Protein AF-A0A2A4FSM3-F1 (afdb_monomer_lite)

Organism: NCBI:txid1850238

Secondary structure (DSSP, 8-state):
----EEEEEEEE---TTS-GGGHHHHHHHHHHHHHHHHHHHTT-SS--EEEEEEE--GGGHHHHHHHHHTTTPEE-HHHHHS-----TTHHHHHHHHHHHHHS-TT-EEEEEE-TTGGGT-HHHHHHHHHHHHHHHHS--HHHHH-TT--EEESSB-TTSPBGGG-EEEEHHHHHTS-----S-TTHHHHHSS-TT-TTGGGGEEE-GGGS-HHHHS----S---TTGGG-HHHHHHHHHHHT-S-GGG----------------

Radius of gyration: 18.59 Å; chains: 1; bounding box: 44×48×56 Å

Foldseek 3Di:
DDAAEEEQEEEEQDFQPDDPVLNVQLLVLVLLLLVQLLQLCVVPPDDYAYEYAYADRPVCPVSNVCSQVVSPHHYDVVSNVDNRDCLACLRRLVSLLVVLVPDDQLHKYWYDYSPCSNVSDLLRSLVSSVFSNLASPDDCCVCNVDPLAFKEGAAAALFQFHPNGTIMGGSNVSNPFDRDGDPDNCVVSCSRGPPPRSRNLSNYHHSNVVPDCVQQVADDDSHDDPVSCVDPSNSVSSNVSSPDSYPVPDDPDPDPDDDPDDDDD

Structure (mmCIF, N/CA/C/O backbone):
data_AF-A0A2A4FSM3-F1
#
_entry.id   AF-A0A2A4FSM3-F1
#
loop_
_atom_site.group_PDB
_atom_site.id
_atom_site.type_symbol
_atom_site.label_atom_id
_atom_site.label_alt_id
_atom_site.label_comp_id
_atom_site.label_asym_id
_atom_site.label_entity_id
_atom_site.label_seq_id
_atom_site.pdbx_PDB_ins_code
_atom_site.Cartn_x
_atom_site.Cartn_y
_atom_site.Cartn_z
_atom_site.occupancy
_atom_site.B_iso_or_equiv
_atom_site.auth_seq_id
_atom_site.auth_comp_id
_atom_site.auth_asym_id
_atom_site.auth_atom_id
_atom_site.pdbx_PDB_model_num
ATOM 1 N N . MET A 1 1 ? -0.280 -5.701 26.515 1.00 54.94 1 MET A N 1
ATOM 2 C CA . MET A 1 1 ? 0.468 -6.622 25.629 1.00 54.94 1 MET A CA 1
ATOM 3 C C . MET A 1 1 ? 1.076 -5.795 24.508 1.00 54.94 1 MET A C 1
ATOM 5 O O . MET A 1 1 ? 0.445 -4.824 24.110 1.00 54.94 1 MET A O 1
ATOM 9 N N . ARG A 1 2 ? 2.303 -6.101 24.077 1.00 66.81 2 ARG A N 1
ATOM 10 C CA . ARG A 1 2 ? 2.951 -5.411 22.947 1.00 66.81 2 ARG A CA 1
ATOM 11 C C . ARG A 1 2 ? 2.366 -5.930 21.632 1.00 66.81 2 ARG A C 1
ATOM 13 O O . ARG A 1 2 ? 2.110 -7.127 21.527 1.00 66.81 2 ARG A O 1
ATOM 20 N N . GLN A 1 3 ? 2.100 -5.033 20.687 1.00 80.69 3 GLN A N 1
ATOM 21 C CA . GLN A 1 3 ? 1.361 -5.333 19.460 1.00 80.69 3 GLN A CA 1
ATOM 22 C C . GLN A 1 3 ? 2.337 -5.516 18.298 1.00 80.69 3 GLN A C 1
ATOM 24 O O . GLN A 1 3 ? 2.833 -4.524 17.764 1.00 80.69 3 GLN A O 1
ATOM 29 N N . SER A 1 4 ? 2.558 -6.765 17.883 1.00 91.31 4 SER A N 1
ATOM 30 C CA . SER A 1 4 ? 3.416 -7.077 16.735 1.00 91.31 4 SER A CA 1
ATOM 31 C C . SER A 1 4 ? 2.789 -6.605 15.416 1.00 91.31 4 SER A C 1
ATOM 33 O O . SER A 1 4 ? 1.555 -6.536 15.283 1.00 91.31 4 SER A O 1
ATOM 35 N N . ARG A 1 5 ? 3.656 -6.204 14.475 1.00 96.50 5 ARG A N 1
ATOM 36 C CA . ARG A 1 5 ? 3.287 -5.606 13.188 1.00 96.50 5 ARG A CA 1
ATOM 37 C C . ARG A 1 5 ? 4.214 -6.084 12.074 1.00 96.50 5 ARG A C 1
ATOM 39 O O . ARG A 1 5 ? 5.417 -6.214 12.293 1.00 96.50 5 ARG A O 1
ATOM 46 N N . SER A 1 6 ? 3.661 -6.241 10.876 1.00 98.25 6 SER A N 1
ATOM 47 C CA . SER A 1 6 ? 4.431 -6.425 9.640 1.00 98.25 6 SER A CA 1
ATOM 48 C C . SER A 1 6 ? 3.940 -5.467 8.555 1.00 98.25 6 SER A C 1
ATOM 50 O O . SER A 1 6 ? 2.800 -5.003 8.586 1.00 98.25 6 SER A O 1
ATOM 52 N N . VAL A 1 7 ? 4.786 -5.207 7.566 1.00 98.62 7 VAL A N 1
ATOM 53 C CA . VAL A 1 7 ? 4.441 -4.553 6.303 1.00 98.62 7 VAL A CA 1
ATOM 54 C C . VAL A 1 7 ? 4.551 -5.582 5.187 1.00 98.62 7 VAL A C 1
ATOM 56 O O . VAL A 1 7 ? 5.548 -6.294 5.088 1.00 98.62 7 VAL A O 1
ATOM 59 N N . VAL A 1 8 ? 3.544 -5.630 4.325 1.00 98.69 8 VAL A N 1
ATOM 60 C CA . VAL A 1 8 ? 3.601 -6.337 3.048 1.00 98.69 8 VAL A CA 1
ATOM 61 C C . VAL A 1 8 ? 3.556 -5.298 1.943 1.00 98.69 8 VAL A C 1
ATOM 63 O O . VAL A 1 8 ? 2.541 -4.627 1.751 1.00 98.69 8 VAL A O 1
ATOM 66 N N . TYR A 1 9 ? 4.672 -5.164 1.235 1.00 98.50 9 TYR A N 1
ATOM 67 C CA . TYR A 1 9 ? 4.795 -4.293 0.074 1.00 98.50 9 TYR A CA 1
ATOM 68 C C . TYR A 1 9 ? 4.759 -5.136 -1.199 1.00 98.50 9 TYR A C 1
ATOM 70 O O . TYR A 1 9 ? 5.524 -6.088 -1.339 1.00 98.50 9 TYR A O 1
ATOM 78 N N . PHE A 1 10 ? 3.875 -4.790 -2.131 1.00 97.81 10 PHE A N 1
ATOM 79 C CA . PHE A 1 10 ? 3.807 -5.433 -3.440 1.00 97.81 10 PHE A CA 1
ATOM 80 C C . PHE A 1 10 ? 4.340 -4.522 -4.550 1.00 97.81 10 PHE A C 1
ATOM 82 O O . PHE A 1 10 ? 3.827 -3.417 -4.728 1.00 97.81 10 PHE A O 1
ATOM 89 N N . ALA A 1 11 ? 5.312 -5.002 -5.331 1.00 97.00 11 ALA A N 1
ATOM 90 C CA . ALA A 1 11 ? 5.878 -4.290 -6.473 1.00 97.00 11 ALA A CA 1
ATOM 91 C C . ALA A 1 11 ? 5.616 -4.986 -7.818 1.00 97.00 11 ALA A C 1
ATOM 93 O O . ALA A 1 11 ? 6.084 -6.097 -8.047 1.00 97.00 11 ALA A O 1
ATOM 94 N N . PHE A 1 12 ? 4.945 -4.313 -8.755 1.00 96.00 12 PHE A N 1
ATOM 95 C CA . PHE A 1 12 ? 4.823 -4.783 -10.143 1.00 96.00 12 PHE A CA 1
ATOM 96 C C . PHE A 1 12 ? 5.733 -3.966 -11.065 1.00 96.00 12 PHE A C 1
ATOM 98 O O . PHE A 1 12 ? 5.360 -2.883 -11.508 1.00 96.00 12 PHE A O 1
ATOM 105 N N . LEU A 1 13 ? 6.928 -4.468 -11.365 1.00 96.38 13 LEU A N 1
ATOM 106 C CA . LEU A 1 13 ? 7.882 -3.805 -12.255 1.00 96.38 13 LEU A CA 1
ATOM 107 C C . LEU A 1 13 ? 7.644 -4.182 -13.721 1.00 96.38 13 LEU A C 1
ATOM 109 O O . LEU A 1 13 ? 7.966 -3.393 -14.604 1.00 96.38 13 LEU A O 1
ATOM 113 N N . GLY A 1 14 ? 7.062 -5.347 -13.989 1.00 95.19 14 GLY A N 1
ATOM 114 C CA . GLY A 1 14 ? 6.790 -5.851 -15.334 1.00 95.19 14 GLY A CA 1
ATOM 115 C C . GLY A 1 14 ? 6.745 -7.376 -15.351 1.00 95.19 14 GLY A C 1
ATOM 116 O O . GLY A 1 14 ? 7.325 -8.010 -14.475 1.00 95.19 14 GLY A O 1
ATOM 117 N N . ASP A 1 15 ? 6.045 -7.951 -16.321 1.00 95.12 15 ASP A N 1
ATOM 118 C CA . ASP A 1 15 ? 6.134 -9.378 -16.644 1.00 95.12 15 ASP A CA 1
ATOM 119 C C . ASP A 1 15 ? 7.373 -9.668 -17.511 1.00 95.12 15 ASP A C 1
ATOM 121 O O . ASP A 1 15 ? 8.169 -8.767 -17.769 1.00 95.12 15 ASP A O 1
ATOM 125 N N . GLU A 1 16 ? 7.572 -10.920 -17.940 1.00 95.31 16 GLU A N 1
ATOM 126 C CA . GLU A 1 16 ? 8.740 -11.315 -18.756 1.00 95.31 16 GLU A CA 1
ATOM 127 C C . GLU A 1 16 ? 8.840 -10.561 -20.093 1.00 95.31 16 GLU A C 1
ATOM 129 O O . GLU A 1 16 ? 9.938 -10.410 -20.627 1.00 95.31 16 GLU A O 1
ATOM 134 N N . ASP A 1 17 ? 7.719 -10.048 -20.608 1.00 94.44 17 ASP A N 1
ATOM 135 C CA . ASP A 1 17 ? 7.655 -9.307 -21.872 1.00 94.44 17 ASP A CA 1
ATOM 136 C C . ASP A 1 17 ? 7.890 -7.794 -21.692 1.00 94.44 17 ASP A C 1
ATOM 138 O O . ASP A 1 17 ? 7.830 -7.020 -22.655 1.00 94.44 17 ASP A O 1
ATOM 142 N N . ALA A 1 18 ? 8.150 -7.335 -20.464 1.00 94.19 18 ALA A N 1
ATOM 143 C CA . ALA A 1 18 ? 8.392 -5.928 -20.190 1.00 94.19 18 ALA A CA 1
ATOM 144 C C . ALA A 1 18 ? 9.672 -5.423 -20.873 1.00 94.19 18 ALA A C 1
ATOM 146 O O . ALA A 1 18 ? 10.719 -6.066 -20.827 1.00 94.19 18 ALA A O 1
ATOM 147 N N . ASP A 1 19 ? 9.599 -4.212 -21.438 1.00 95.88 19 ASP A N 1
ATOM 148 C CA . ASP A 1 19 ? 10.738 -3.540 -22.066 1.00 95.88 19 ASP A CA 1
ATOM 149 C C . ASP A 1 19 ? 11.938 -3.444 -21.099 1.00 95.88 19 ASP A C 1
ATOM 151 O O . ASP A 1 19 ? 11.863 -2.710 -20.100 1.00 95.88 19 ASP A O 1
ATOM 155 N N . PRO A 1 20 ? 13.068 -4.121 -21.394 1.00 96.31 20 PRO A N 1
ATOM 156 C CA . PRO A 1 20 ? 14.259 -4.063 -20.555 1.00 96.31 20 PRO A CA 1
ATOM 157 C C . PRO A 1 20 ? 14.794 -2.639 -20.362 1.00 96.31 20 PRO A C 1
ATOM 159 O O . PRO A 1 20 ? 15.371 -2.346 -19.316 1.00 96.31 20 PRO A O 1
ATOM 162 N N . ALA A 1 21 ? 14.578 -1.728 -21.320 1.00 97.19 21 ALA A N 1
ATOM 163 C CA . ALA A 1 21 ? 15.022 -0.340 -21.208 1.00 97.19 21 ALA A CA 1
ATOM 164 C C . ALA A 1 21 ? 14.243 0.454 -20.142 1.00 97.19 21 ALA A C 1
ATOM 166 O O . ALA A 1 21 ? 14.769 1.420 -19.584 1.00 97.19 21 ALA A O 1
ATOM 167 N N . ALA A 1 22 ? 13.016 0.041 -19.808 1.00 96.50 22 ALA A N 1
ATOM 168 C CA . ALA A 1 22 ? 12.201 0.685 -18.779 1.00 96.50 22 ALA A CA 1
ATOM 169 C C . ALA A 1 22 ? 12.571 0.242 -17.351 1.00 96.50 22 ALA A C 1
ATOM 171 O O . ALA A 1 22 ? 12.270 0.942 -16.378 1.00 96.50 22 ALA A O 1
ATOM 172 N N . MET A 1 23 ? 13.217 -0.916 -17.206 1.00 97.25 23 MET A N 1
ATOM 173 C CA . MET A 1 23 ? 13.445 -1.565 -15.915 1.00 97.25 23 MET A CA 1
ATOM 174 C C . MET A 1 23 ? 14.332 -0.772 -14.943 1.00 97.25 23 MET A C 1
ATOM 176 O O . MET A 1 23 ? 13.924 -0.661 -13.784 1.00 97.25 23 MET A O 1
ATOM 180 N N . PRO A 1 24 ? 15.451 -0.132 -15.350 1.00 98.12 24 PRO A N 1
ATOM 181 C CA . PRO A 1 24 ? 16.239 0.706 -14.442 1.00 98.12 24 PRO A CA 1
ATOM 182 C C . PRO A 1 24 ? 15.418 1.811 -13.770 1.00 98.12 24 PRO A C 1
ATOM 184 O O . PRO A 1 24 ? 15.535 2.038 -12.567 1.00 98.12 24 PRO A O 1
ATOM 187 N N . ALA A 1 25 ? 14.544 2.478 -14.530 1.00 97.62 25 ALA A N 1
ATOM 188 C CA . ALA A 1 25 ? 13.714 3.556 -14.004 1.00 97.62 25 ALA A CA 1
ATOM 189 C C . ALA A 1 25 ? 12.642 3.030 -13.037 1.00 97.62 25 ALA A C 1
ATOM 191 O O . ALA A 1 25 ? 12.403 3.631 -11.989 1.00 97.62 25 ALA A O 1
ATOM 192 N N . ARG A 1 26 ? 12.031 1.879 -13.349 1.00 97.88 26 ARG A N 1
ATOM 193 C CA . ARG A 1 26 ? 11.060 1.218 -12.461 1.00 97.88 26 ARG A CA 1
ATOM 194 C C . ARG A 1 26 ? 11.718 0.737 -11.167 1.00 97.88 26 ARG A C 1
ATOM 196 O O . ARG A 1 26 ? 11.159 0.951 -10.096 1.00 97.88 26 ARG A O 1
ATOM 203 N N . LEU A 1 27 ? 12.923 0.173 -11.246 1.00 97.88 27 LEU A N 1
ATOM 204 C CA . LEU A 1 27 ? 13.729 -0.199 -10.081 1.00 97.88 27 LEU A CA 1
ATOM 205 C C . LEU A 1 27 ? 14.089 1.010 -9.216 1.00 97.88 27 LEU A C 1
ATOM 207 O O . LEU A 1 27 ? 13.926 0.948 -8.001 1.00 97.88 27 LEU A O 1
ATOM 211 N N . GLY A 1 28 ? 14.508 2.125 -9.823 1.00 97.56 28 GLY A N 1
ATOM 212 C CA . GLY A 1 28 ? 14.755 3.374 -9.096 1.00 97.56 28 GLY A CA 1
ATOM 213 C C . GLY A 1 28 ? 13.508 3.865 -8.354 1.00 97.56 28 GLY A C 1
ATOM 214 O O . GLY A 1 28 ? 13.570 4.185 -7.167 1.00 97.56 28 GLY A O 1
ATOM 215 N N . PHE A 1 29 ? 12.350 3.826 -9.018 1.00 97.12 29 PHE A N 1
ATOM 216 C CA . PHE A 1 29 ? 11.066 4.194 -8.421 1.00 97.12 29 PHE A CA 1
ATOM 217 C C . PHE A 1 29 ? 10.678 3.275 -7.249 1.00 97.12 29 PHE A C 1
ATOM 219 O O . PHE A 1 29 ? 10.248 3.761 -6.202 1.00 97.12 29 PHE A O 1
ATOM 226 N N . MET A 1 30 ? 10.859 1.956 -7.385 1.00 97.75 30 MET A N 1
ATOM 227 C CA . MET A 1 30 ? 10.694 1.004 -6.279 1.00 97.75 30 MET A CA 1
ATOM 228 C C . MET A 1 30 ? 11.657 1.315 -5.128 1.00 97.75 30 MET A C 1
ATOM 230 O O . MET A 1 30 ? 11.232 1.351 -3.976 1.00 97.75 30 MET A O 1
ATOM 234 N N . GLY A 1 31 ? 12.930 1.586 -5.421 1.00 97.44 31 GLY A N 1
ATOM 235 C CA . GLY A 1 31 ? 13.939 1.930 -4.419 1.00 97.44 31 GLY A CA 1
ATOM 236 C C . GLY A 1 31 ? 13.549 3.153 -3.587 1.00 97.44 31 GLY A C 1
ATOM 237 O O . GLY A 1 31 ? 13.672 3.136 -2.364 1.00 97.44 31 GLY A O 1
ATOM 238 N N . GLU A 1 32 ? 12.984 4.190 -4.212 1.00 96.62 32 GLU A N 1
ATOM 239 C CA . GLU A 1 32 ? 12.446 5.344 -3.481 1.00 96.62 32 GLU A CA 1
ATOM 240 C C . GLU A 1 32 ? 11.300 4.967 -2.532 1.00 96.62 32 GLU A C 1
ATOM 242 O O . GLU A 1 32 ? 11.232 5.485 -1.414 1.00 96.62 32 GLU A O 1
ATOM 247 N N . GLN A 1 33 ? 10.411 4.064 -2.952 1.00 96.94 33 GLN A N 1
ATOM 248 C CA . GLN A 1 33 ? 9.304 3.580 -2.123 1.00 96.94 33 GLN A CA 1
ATOM 249 C C . GLN A 1 33 ? 9.797 2.734 -0.943 1.00 96.94 33 GLN A C 1
ATOM 251 O O . GLN A 1 33 ? 9.340 2.933 0.185 1.00 96.94 33 GLN A O 1
ATOM 256 N N . LEU A 1 34 ? 10.755 1.834 -1.176 1.00 97.81 34 LEU A N 1
ATOM 257 C CA . LEU A 1 34 ? 11.360 1.014 -0.126 1.00 97.81 34 LEU A CA 1
ATOM 258 C C . LEU A 1 34 ? 12.103 1.873 0.898 1.00 97.81 34 LEU A C 1
ATOM 260 O O . LEU A 1 34 ? 11.897 1.709 2.101 1.00 97.81 34 LEU A O 1
ATOM 264 N N . ARG A 1 35 ? 12.901 2.841 0.433 1.00 97.50 35 ARG A N 1
ATOM 265 C CA . ARG A 1 35 ? 13.588 3.801 1.302 1.00 97.50 35 ARG A CA 1
ATOM 266 C C . ARG A 1 35 ? 12.601 4.597 2.151 1.00 97.50 35 ARG A C 1
ATOM 268 O O . ARG A 1 35 ? 12.836 4.770 3.345 1.00 97.50 35 ARG A O 1
ATOM 275 N N . TRP A 1 36 ? 11.492 5.045 1.562 1.00 97.00 36 TRP A N 1
ATOM 276 C CA . TRP A 1 36 ? 10.436 5.754 2.285 1.00 97.00 36 TRP A CA 1
ATOM 277 C C . TRP A 1 36 ? 9.829 4.902 3.408 1.00 97.00 36 TRP A C 1
ATOM 279 O O . TRP A 1 36 ? 9.741 5.367 4.544 1.00 97.00 36 TRP A O 1
ATOM 289 N N . ILE A 1 37 ? 9.483 3.637 3.128 1.00 97.38 37 ILE A N 1
ATOM 290 C CA . ILE A 1 37 ? 9.016 2.689 4.155 1.00 97.38 37 ILE A CA 1
ATOM 291 C C . ILE A 1 37 ? 10.080 2.525 5.247 1.00 97.38 37 ILE A C 1
ATOM 293 O O . ILE A 1 37 ? 9.760 2.647 6.428 1.00 97.38 37 ILE A O 1
ATOM 297 N N . ALA A 1 38 ? 11.341 2.294 4.867 1.00 97.25 38 ALA A N 1
ATOM 298 C CA . ALA A 1 38 ? 12.443 2.088 5.806 1.00 97.25 38 ALA A CA 1
ATOM 299 C C . ALA A 1 38 ? 12.624 3.287 6.750 1.00 97.25 38 ALA A C 1
ATOM 301 O O . ALA A 1 38 ? 12.845 3.116 7.946 1.00 97.25 38 ALA A O 1
ATOM 302 N N . GLU A 1 39 ? 12.511 4.509 6.228 1.00 96.06 39 GLU A N 1
ATOM 303 C CA . GLU A 1 39 ? 12.586 5.743 7.013 1.00 96.06 39 GLU A CA 1
ATOM 304 C C . GLU A 1 39 ? 11.400 5.914 7.967 1.00 96.06 39 GLU A C 1
ATOM 306 O O . GLU A 1 39 ? 11.612 6.354 9.096 1.00 96.06 39 GLU A O 1
ATOM 311 N N . LEU A 1 40 ? 10.186 5.529 7.559 1.00 95.56 40 LEU A N 1
ATOM 312 C CA . LEU A 1 40 ? 8.990 5.599 8.405 1.00 95.56 40 LEU A CA 1
ATOM 313 C C . LEU A 1 40 ? 9.017 4.606 9.569 1.00 95.56 40 LEU A C 1
ATOM 315 O O . LEU A 1 40 ? 8.571 4.943 10.663 1.00 95.56 40 LEU A O 1
ATOM 319 N N . ILE A 1 41 ? 9.522 3.389 9.350 1.00 95.75 41 ILE A N 1
ATOM 320 C CA . ILE A 1 41 ? 9.522 2.347 10.388 1.00 95.75 41 ILE A CA 1
ATOM 321 C C . ILE A 1 41 ? 10.737 2.424 11.316 1.00 95.75 41 ILE A C 1
ATOM 323 O O . ILE A 1 41 ? 10.678 1.907 12.428 1.00 95.75 41 ILE A O 1
ATOM 327 N N . ARG A 1 42 ? 11.829 3.083 10.901 1.00 94.31 42 ARG A N 1
ATOM 328 C CA . ARG A 1 42 ? 13.071 3.204 11.687 1.00 94.31 42 ARG A CA 1
ATOM 329 C C . ARG A 1 42 ? 12.867 3.728 13.119 1.00 94.31 42 ARG A C 1
ATOM 331 O O . ARG A 1 42 ? 13.526 3.198 14.008 1.00 94.31 42 ARG A O 1
ATOM 338 N N . PRO A 1 43 ? 12.006 4.732 13.384 1.00 91.25 43 PRO A N 1
ATOM 339 C CA . PRO A 1 43 ? 11.783 5.234 14.741 1.00 91.25 43 PRO A CA 1
ATOM 340 C C . PRO A 1 43 ? 10.911 4.315 15.609 1.00 91.25 43 PRO A C 1
ATOM 342 O O . PRO A 1 43 ? 10.706 4.617 16.784 1.00 91.25 43 PRO A O 1
ATOM 345 N N . SER A 1 44 ? 10.353 3.233 15.051 1.00 88.69 44 SER A N 1
ATOM 346 C CA . SER A 1 44 ? 9.512 2.302 15.799 1.00 88.69 44 SER A CA 1
ATOM 347 C C . SER A 1 44 ? 10.297 1.674 16.950 1.00 88.69 44 SER A C 1
ATOM 349 O O . SER A 1 44 ? 11.384 1.132 16.762 1.00 88.69 44 SER A O 1
ATOM 351 N N . ALA A 1 45 ? 9.718 1.704 18.152 1.00 85.88 45 ALA A N 1
ATOM 352 C CA . ALA A 1 45 ? 10.294 1.054 19.330 1.00 85.88 45 ALA A CA 1
ATOM 353 C C . ALA A 1 45 ? 10.308 -0.482 19.219 1.00 85.88 45 ALA A C 1
ATOM 355 O O . ALA A 1 45 ? 11.033 -1.154 19.953 1.00 85.88 45 ALA A O 1
ATOM 356 N N . GLU A 1 46 ? 9.488 -1.037 18.325 1.00 86.94 46 GLU A N 1
ATOM 357 C CA . GLU A 1 46 ? 9.394 -2.470 18.062 1.00 86.94 46 GLU A CA 1
ATOM 358 C C . GLU A 1 46 ? 9.814 -2.766 16.617 1.00 86.94 46 GLU A C 1
ATOM 360 O O . GLU A 1 46 ? 9.432 -2.011 15.714 1.00 86.94 46 GLU A O 1
ATOM 365 N N . PRO A 1 47 ? 10.567 -3.855 16.373 1.00 90.69 47 PRO A N 1
ATOM 366 C CA . PRO A 1 47 ? 10.885 -4.285 15.020 1.00 90.69 47 PRO A CA 1
ATOM 367 C C . PRO A 1 47 ? 9.612 -4.530 14.207 1.00 90.69 47 PRO A C 1
ATOM 369 O O . PRO A 1 47 ? 8.707 -5.232 14.659 1.00 90.69 47 PRO A O 1
ATOM 372 N N . ILE A 1 48 ? 9.566 -3.966 13.001 1.00 96.50 48 ILE A N 1
ATOM 373 C CA . ILE A 1 48 ? 8.508 -4.211 12.021 1.00 96.50 48 ILE A CA 1
ATOM 374 C C . ILE A 1 48 ? 9.118 -5.057 10.908 1.00 96.50 48 ILE A C 1
ATOM 376 O O . ILE A 1 48 ? 10.043 -4.619 10.226 1.00 96.50 48 ILE A O 1
ATOM 380 N N . GLU A 1 49 ? 8.612 -6.275 10.738 1.00 97.19 49 GLU A N 1
ATOM 381 C CA . GLU A 1 49 ? 8.985 -7.127 9.608 1.00 97.19 49 GLU A CA 1
ATOM 382 C C . GLU A 1 49 ? 8.456 -6.502 8.312 1.00 97.19 49 GLU A C 1
ATOM 384 O O . GLU A 1 49 ? 7.296 -6.103 8.253 1.00 97.19 49 GLU A O 1
ATOM 389 N N . VAL A 1 50 ? 9.274 -6.447 7.262 1.00 98.62 50 VAL A N 1
ATOM 390 C CA . VAL A 1 50 ? 8.835 -6.012 5.931 1.00 98.62 50 VAL A CA 1
ATOM 391 C C . VAL A 1 50 ? 9.073 -7.139 4.941 1.00 98.62 50 VAL A C 1
ATOM 393 O O . VAL A 1 50 ? 10.217 -7.537 4.727 1.00 98.62 50 VAL A O 1
ATOM 396 N N . VAL A 1 51 ? 7.990 -7.622 4.337 1.00 98.69 51 VAL A N 1
ATOM 397 C CA . VAL A 1 51 ? 7.989 -8.653 3.297 1.00 98.69 51 VAL A CA 1
ATOM 398 C C . VAL A 1 51 ? 7.648 -7.994 1.968 1.00 98.69 51 VAL A C 1
ATOM 400 O O . VAL A 1 51 ? 6.627 -7.313 1.843 1.00 98.69 51 VAL A O 1
ATOM 403 N N . VAL A 1 52 ? 8.493 -8.207 0.965 1.00 98.69 52 VAL A N 1
ATOM 404 C CA . VAL A 1 52 ? 8.315 -7.668 -0.381 1.00 98.69 52 VAL A CA 1
ATOM 405 C C . VAL A 1 52 ? 7.899 -8.780 -1.336 1.00 98.69 52 VAL A C 1
ATOM 407 O O . VAL A 1 52 ? 8.688 -9.670 -1.654 1.00 98.69 52 VAL A O 1
ATOM 410 N N . ALA A 1 53 ? 6.661 -8.702 -1.817 1.00 98.25 53 ALA A N 1
ATOM 411 C CA . ALA A 1 53 ? 6.202 -9.465 -2.970 1.00 98.25 53 ALA A CA 1
ATOM 412 C C . ALA A 1 53 ? 6.494 -8.676 -4.246 1.00 98.25 53 ALA A C 1
ATOM 414 O O . ALA A 1 53 ? 6.320 -7.456 -4.270 1.00 98.25 53 ALA A O 1
ATOM 415 N N . TYR A 1 54 ? 6.914 -9.344 -5.318 1.00 97.56 54 TYR A N 1
ATOM 416 C CA . TYR A 1 54 ? 7.213 -8.643 -6.563 1.00 97.56 54 TYR A CA 1
ATOM 417 C C . TYR A 1 54 ? 6.951 -9.464 -7.825 1.00 97.56 54 TYR A C 1
ATOM 419 O O . TYR A 1 54 ? 6.990 -10.693 -7.825 1.00 97.56 54 TYR A O 1
ATOM 427 N N . VAL A 1 55 ? 6.734 -8.745 -8.924 1.00 97.12 55 VAL A N 1
ATOM 428 C CA . VAL A 1 55 ? 6.712 -9.271 -10.290 1.00 97.12 55 VAL A CA 1
ATOM 429 C C . VAL A 1 55 ? 7.656 -8.416 -11.132 1.00 97.12 55 VAL A C 1
ATOM 431 O O . VAL A 1 55 ? 7.473 -7.202 -11.244 1.00 97.12 55 VAL A O 1
ATOM 434 N N . ALA A 1 56 ? 8.696 -9.052 -11.660 1.00 96.94 56 ALA A N 1
ATOM 435 C CA . ALA A 1 56 ? 9.702 -8.489 -12.553 1.00 96.94 56 ALA A CA 1
ATOM 436 C C . ALA A 1 56 ? 10.174 -9.604 -13.509 1.00 96.94 56 ALA A C 1
ATOM 438 O O . ALA A 1 56 ? 10.094 -10.776 -13.114 1.00 96.94 56 ALA A O 1
ATOM 439 N N . PRO A 1 57 ? 10.705 -9.276 -14.704 1.00 96.94 57 PRO A N 1
ATOM 440 C CA . PRO A 1 57 ? 11.392 -10.261 -15.531 1.00 96.94 57 PRO A CA 1
ATOM 441 C C . PRO A 1 57 ? 12.545 -10.905 -14.759 1.00 96.94 57 PRO A C 1
ATOM 443 O O . PRO A 1 57 ? 13.277 -10.217 -14.039 1.00 96.94 57 PRO A O 1
ATOM 446 N N . ARG A 1 58 ? 12.771 -12.207 -14.955 1.00 96.94 58 ARG A N 1
ATOM 447 C CA . ARG A 1 58 ? 13.814 -12.958 -14.223 1.00 96.94 58 ARG A CA 1
ATOM 448 C C . ARG A 1 58 ? 15.220 -12.407 -14.406 1.00 96.94 58 ARG A C 1
ATOM 450 O O . ARG A 1 58 ? 16.037 -12.500 -13.495 1.00 96.94 58 ARG A O 1
ATOM 457 N N . ALA A 1 59 ? 15.490 -11.801 -15.560 1.00 97.50 59 ALA A N 1
ATOM 458 C CA . ALA A 1 59 ? 16.769 -11.157 -15.847 1.00 97.50 59 ALA A CA 1
ATOM 459 C C . ALA A 1 59 ? 17.133 -10.036 -14.852 1.00 97.50 59 ALA A C 1
ATOM 461 O O . ALA A 1 59 ? 18.299 -9.672 -14.780 1.00 97.50 59 ALA A O 1
ATOM 462 N N . TRP A 1 60 ? 16.156 -9.522 -14.093 1.00 97.88 60 TRP A N 1
ATOM 463 C CA . TRP A 1 60 ? 16.314 -8.439 -13.117 1.00 97.88 60 TRP A CA 1
ATOM 464 C C . TRP A 1 60 ? 16.203 -8.902 -11.658 1.00 97.88 60 TRP A C 1
ATOM 466 O O . TRP A 1 60 ? 16.138 -8.070 -10.751 1.00 97.88 60 TRP A O 1
ATOM 476 N N . ASP A 1 61 ? 16.140 -10.216 -11.400 1.00 97.88 61 ASP A N 1
ATOM 477 C CA . ASP A 1 61 ? 15.991 -10.743 -10.037 1.00 97.88 61 ASP A CA 1
ATOM 478 C C . ASP A 1 61 ? 17.127 -10.260 -9.123 1.00 97.88 61 ASP A C 1
ATOM 480 O O . ASP A 1 61 ? 16.865 -9.838 -7.999 1.00 97.88 61 ASP A O 1
ATOM 484 N N . ALA A 1 62 ? 18.373 -10.240 -9.606 1.00 98.44 62 ALA A N 1
ATOM 485 C CA . ALA A 1 62 ? 19.524 -9.825 -8.806 1.00 98.44 62 ALA A CA 1
ATOM 486 C C . ALA A 1 62 ? 19.412 -8.364 -8.332 1.00 98.44 62 ALA A C 1
ATOM 488 O O . ALA A 1 62 ? 19.643 -8.069 -7.157 1.00 98.44 62 ALA A O 1
ATOM 489 N N . GLU A 1 63 ? 19.016 -7.451 -9.218 1.00 98.62 63 GLU A N 1
ATOM 490 C CA . GLU A 1 63 ? 18.839 -6.031 -8.924 1.00 98.62 63 GLU A CA 1
ATOM 491 C C . GLU A 1 63 ? 17.646 -5.793 -7.997 1.00 98.62 63 GLU A C 1
ATOM 493 O O . GLU A 1 63 ? 17.750 -5.004 -7.054 1.00 98.62 63 GLU A O 1
ATOM 498 N N . VAL A 1 64 ? 16.531 -6.500 -8.217 1.00 98.44 64 VAL A N 1
ATOM 499 C CA . VAL A 1 64 ? 15.368 -6.446 -7.321 1.00 98.44 64 VAL A CA 1
ATOM 500 C C . VAL A 1 64 ? 15.756 -6.931 -5.924 1.00 98.44 64 VAL A C 1
ATOM 502 O O . VAL A 1 64 ? 15.468 -6.260 -4.932 1.00 98.44 64 VAL A O 1
ATOM 505 N N . HIS A 1 65 ? 16.441 -8.073 -5.830 1.00 98.56 65 HIS A N 1
ATOM 506 C CA . HIS A 1 65 ? 16.867 -8.655 -4.556 1.00 98.56 65 HIS A CA 1
ATOM 507 C C . HIS A 1 65 ? 17.833 -7.730 -3.829 1.00 98.56 65 HIS A C 1
ATOM 509 O O . HIS A 1 65 ? 17.679 -7.514 -2.629 1.00 98.56 65 HIS A O 1
ATOM 515 N N . HIS A 1 66 ? 18.782 -7.132 -4.552 1.00 98.50 66 HIS A N 1
ATOM 516 C CA . HIS A 1 66 ? 19.703 -6.151 -3.995 1.00 98.50 66 HIS A CA 1
ATOM 517 C C . HIS A 1 66 ? 18.964 -4.926 -3.440 1.00 98.50 66 HIS A C 1
ATOM 519 O O . HIS A 1 66 ? 19.216 -4.531 -2.300 1.00 98.50 66 HIS A O 1
ATOM 525 N N . ALA A 1 67 ? 18.019 -4.357 -4.197 1.00 98.38 67 ALA A N 1
ATOM 526 C CA . ALA A 1 67 ? 17.232 -3.207 -3.755 1.00 98.38 67 ALA A CA 1
ATOM 527 C C . ALA A 1 67 ? 16.454 -3.511 -2.462 1.00 98.38 67 ALA A C 1
ATOM 529 O O . ALA A 1 67 ? 16.492 -2.718 -1.522 1.00 98.38 67 ALA A O 1
ATOM 530 N N . ILE A 1 68 ? 15.817 -4.682 -2.375 1.00 98.62 68 ILE A N 1
ATOM 531 C CA . ILE A 1 68 ? 15.083 -5.134 -1.181 1.00 98.62 68 ILE A CA 1
ATOM 532 C C . ILE A 1 68 ? 16.039 -5.344 0.006 1.00 98.62 68 ILE A C 1
ATOM 534 O O . ILE A 1 68 ? 15.828 -4.790 1.089 1.00 98.62 68 ILE A O 1
ATOM 538 N N . ALA A 1 69 ? 17.123 -6.094 -0.202 1.00 98.19 69 ALA A N 1
ATOM 539 C CA . ALA A 1 69 ? 18.074 -6.449 0.848 1.00 98.19 69 ALA A CA 1
ATOM 540 C C . ALA A 1 69 ? 18.833 -5.231 1.401 1.00 98.19 69 ALA A C 1
ATOM 542 O O . ALA A 1 69 ? 19.181 -5.216 2.582 1.00 98.19 69 ALA A O 1
ATOM 543 N N . SER A 1 70 ? 19.041 -4.186 0.589 1.00 98.06 70 SER A N 1
ATOM 544 C CA . SER A 1 70 ? 19.700 -2.938 1.008 1.00 98.06 70 SER A CA 1
ATOM 545 C C . SER A 1 70 ? 18.988 -2.218 2.164 1.00 98.06 70 SER A C 1
ATOM 547 O O . SER A 1 70 ? 19.609 -1.442 2.892 1.00 98.06 70 SER A O 1
ATOM 549 N N . HIS A 1 71 ? 17.703 -2.517 2.378 1.00 97.75 71 HIS A N 1
ATOM 550 C CA . HIS A 1 71 ? 16.894 -1.993 3.477 1.00 97.75 71 HIS A CA 1
ATOM 551 C C . HIS A 1 71 ? 16.655 -3.012 4.604 1.00 97.75 71 HIS A C 1
ATOM 553 O O . HIS A 1 71 ? 15.934 -2.715 5.553 1.00 97.75 71 HIS A O 1
ATOM 559 N N . GLY A 1 72 ? 17.256 -4.205 4.521 1.00 97.44 72 GLY A N 1
ATOM 560 C CA . GLY A 1 72 ? 17.044 -5.292 5.481 1.00 97.44 72 GLY A CA 1
ATOM 561 C C . GLY A 1 72 ? 15.663 -5.945 5.379 1.00 97.44 72 GLY A C 1
ATOM 562 O O . GLY A 1 72 ? 15.208 -6.559 6.342 1.00 97.44 72 GLY A O 1
ATOM 563 N N . PHE A 1 73 ? 14.975 -5.789 4.246 1.00 98.44 73 PHE A N 1
ATOM 564 C CA . PHE A 1 73 ? 13.655 -6.375 4.016 1.00 98.44 73 PHE A CA 1
ATOM 565 C C . PHE A 1 73 ? 13.776 -7.802 3.476 1.00 98.44 73 PHE A C 1
ATOM 567 O O . PHE A 1 73 ? 14.786 -8.166 2.870 1.00 98.44 73 PHE A O 1
ATOM 574 N N . SER A 1 74 ? 12.744 -8.617 3.691 1.00 98.38 74 SER A N 1
ATOM 575 C CA . SER A 1 74 ? 12.682 -9.984 3.177 1.00 98.38 74 SER A CA 1
ATOM 576 C C . SER A 1 74 ? 11.908 -10.047 1.863 1.00 98.38 74 SER A C 1
ATOM 578 O O . SER A 1 74 ? 11.021 -9.237 1.591 1.00 98.38 74 SER A O 1
ATOM 580 N N . ILE A 1 75 ? 12.253 -11.024 1.032 1.00 98.56 75 ILE A N 1
ATOM 581 C CA . ILE A 1 75 ? 11.558 -11.315 -0.221 1.00 98.56 75 ILE A CA 1
ATOM 582 C C . ILE A 1 75 ? 10.517 -12.398 0.058 1.00 98.56 75 ILE A C 1
ATOM 584 O O . ILE A 1 75 ? 10.822 -13.381 0.731 1.00 98.56 75 ILE A O 1
ATOM 588 N N . ASP A 1 76 ? 9.311 -12.245 -0.483 1.00 98.19 76 ASP A N 1
ATOM 589 C CA . ASP A 1 76 ? 8.329 -13.329 -0.539 1.00 98.19 76 ASP A CA 1
ATOM 590 C C . ASP A 1 76 ? 8.849 -14.463 -1.451 1.00 98.19 76 ASP A C 1
ATOM 592 O O . ASP A 1 76 ? 8.978 -14.248 -2.662 1.00 98.19 76 ASP A O 1
ATOM 596 N N . PRO A 1 77 ? 9.131 -15.675 -0.931 1.00 96.81 77 PRO A N 1
ATOM 597 C CA . PRO A 1 77 ? 9.737 -16.753 -1.720 1.00 96.81 77 PRO A CA 1
ATOM 598 C C . PRO A 1 77 ? 8.907 -17.137 -2.946 1.00 96.81 77 PRO A C 1
ATOM 600 O O . PRO A 1 77 ? 9.438 -17.364 -4.031 1.00 96.81 77 PRO A O 1
ATOM 603 N N . ALA A 1 78 ? 7.583 -17.105 -2.809 1.00 96.44 78 ALA A N 1
ATOM 604 C CA . ALA A 1 78 ? 6.677 -17.471 -3.882 1.00 96.44 78 ALA A CA 1
ATOM 605 C C . ALA A 1 78 ? 6.653 -16.426 -5.020 1.00 96.44 78 ALA A C 1
ATOM 607 O O . ALA A 1 78 ? 6.082 -16.671 -6.086 1.00 96.44 78 ALA A O 1
ATOM 608 N N . SER A 1 79 ? 7.238 -15.236 -4.825 1.00 95.62 79 SER A N 1
ATOM 609 C CA . SER A 1 79 ? 7.488 -14.283 -5.913 1.00 95.62 79 SER A CA 1
ATOM 610 C C . SER A 1 79 ? 8.582 -14.814 -6.840 1.00 95.62 79 SER A C 1
ATOM 612 O O . SER A 1 79 ? 8.395 -14.791 -8.053 1.00 95.62 79 SER A O 1
ATOM 614 N N . ILE A 1 80 ? 9.657 -15.391 -6.288 1.00 94.31 80 ILE A N 1
ATOM 615 C CA . ILE A 1 80 ? 10.788 -15.974 -7.036 1.00 94.31 80 ILE A CA 1
ATOM 616 C C . ILE A 1 80 ? 10.325 -17.145 -7.920 1.00 94.31 80 ILE A C 1
ATOM 618 O O . ILE A 1 80 ? 10.739 -17.288 -9.077 1.00 94.31 80 ILE A O 1
ATOM 622 N N . GLU A 1 81 ? 9.430 -17.968 -7.377 1.00 92.62 81 GLU A N 1
ATOM 623 C CA . GLU A 1 81 ? 8.902 -19.177 -8.021 1.00 92.62 81 GLU A CA 1
ATOM 624 C C . GLU A 1 81 ? 7.791 -18.893 -9.043 1.00 92.62 81 GLU A C 1
ATOM 626 O O . GLU A 1 81 ? 7.505 -19.743 -9.882 1.00 92.62 81 GLU A O 1
ATOM 631 N N . SER A 1 82 ? 7.179 -17.704 -9.007 1.00 90.19 82 SER A N 1
ATOM 632 C CA . SER A 1 82 ? 6.037 -17.370 -9.867 1.00 90.19 82 SER A CA 1
ATOM 633 C C . SER A 1 82 ? 6.379 -17.371 -11.359 1.00 90.19 82 SER A C 1
ATOM 635 O O . SER A 1 82 ? 7.517 -17.147 -11.766 1.00 90.19 82 SER A O 1
ATOM 637 N N . ASP A 1 83 ? 5.364 -17.546 -12.200 1.00 90.31 83 ASP A N 1
ATOM 638 C CA . ASP A 1 83 ? 5.475 -1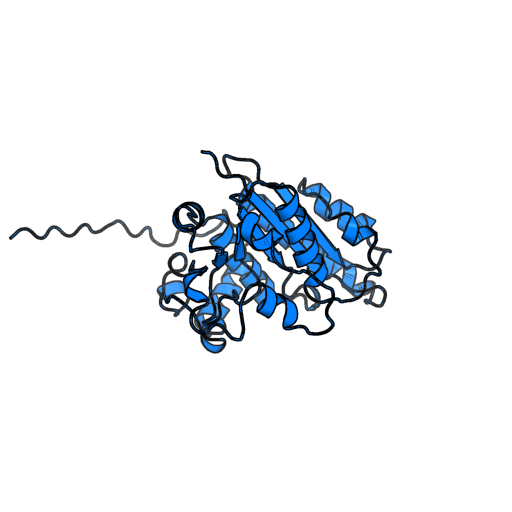7.458 -13.662 1.00 90.31 83 ASP A CA 1
ATOM 639 C C . ASP A 1 83 ? 5.624 -16.021 -14.200 1.00 90.31 83 ASP A C 1
ATOM 641 O O . ASP A 1 83 ? 5.616 -15.813 -15.411 1.00 90.31 83 ASP A O 1
ATOM 645 N N . ARG A 1 84 ? 5.757 -15.037 -13.298 1.00 90.50 84 ARG A N 1
ATOM 646 C CA . ARG A 1 84 ? 5.945 -13.606 -13.579 1.00 90.50 84 ARG A CA 1
ATOM 647 C C . ARG A 1 84 ? 4.843 -12.967 -14.428 1.00 90.50 84 ARG A C 1
ATOM 649 O O . ARG A 1 84 ? 5.059 -11.891 -14.976 1.00 90.50 84 ARG A O 1
ATOM 656 N N . ARG A 1 85 ? 3.648 -13.557 -14.512 1.00 89.12 85 ARG A N 1
ATOM 657 C CA . ARG A 1 85 ? 2.511 -12.913 -15.184 1.00 89.12 85 ARG A CA 1
ATOM 658 C C . ARG A 1 85 ? 1.925 -11.791 -14.336 1.00 89.12 85 ARG A C 1
ATOM 660 O O . ARG A 1 85 ? 1.915 -11.844 -13.104 1.00 89.12 85 ARG A O 1
ATOM 667 N N . ASN A 1 86 ? 1.361 -10.785 -15.000 1.00 86.12 86 ASN A N 1
ATOM 668 C CA . ASN A 1 86 ? 0.546 -9.790 -14.318 1.00 86.12 86 ASN A CA 1
ATOM 669 C C . ASN A 1 86 ? -0.750 -10.436 -13.800 1.00 86.12 86 ASN A C 1
ATOM 671 O O . ASN A 1 86 ? -1.676 -10.701 -14.563 1.00 86.12 86 ASN A O 1
ATOM 675 N N . ARG A 1 87 ? -0.805 -10.672 -12.488 1.00 88.62 87 ARG A N 1
ATOM 676 C CA . ARG A 1 87 ? -1.982 -11.174 -11.762 1.00 88.62 87 ARG A CA 1
ATOM 677 C C . ARG A 1 87 ? -2.579 -10.107 -10.844 1.00 88.62 87 ARG A C 1
ATOM 679 O O . ARG A 1 87 ? -3.076 -10.418 -9.762 1.00 88.62 87 ARG A O 1
ATOM 686 N N . PHE A 1 88 ? -2.470 -8.843 -11.256 1.00 90.75 88 PHE A N 1
ATOM 687 C CA . PHE A 1 88 ? -2.883 -7.687 -10.465 1.00 90.75 88 PHE A CA 1
ATOM 688 C C . PHE A 1 88 ? -2.274 -7.751 -9.051 1.00 90.75 88 PHE A C 1
ATOM 690 O O . PHE A 1 88 ? -1.068 -7.953 -8.909 1.00 90.75 88 PHE A O 1
ATOM 697 N N . GLU A 1 89 ? -3.075 -7.590 -7.999 1.00 91.81 89 GLU A N 1
ATOM 698 C CA . GLU A 1 89 ? -2.634 -7.598 -6.604 1.00 91.81 89 GLU A CA 1
ATOM 699 C C . GLU A 1 89 ? -2.415 -8.996 -5.992 1.00 91.81 89 GLU A C 1
ATOM 701 O O . GLU A 1 89 ? -1.982 -9.071 -4.835 1.00 91.81 89 GLU A O 1
ATOM 706 N N . TYR A 1 90 ? -2.643 -10.092 -6.733 1.00 95.12 90 TYR A N 1
ATOM 707 C CA . TYR A 1 90 ? -2.549 -11.462 -6.203 1.00 95.12 90 TYR A CA 1
ATOM 708 C C . TYR A 1 90 ? -1.251 -11.749 -5.432 1.00 95.12 90 TYR A C 1
ATOM 710 O O . TYR A 1 90 ? -1.349 -12.208 -4.289 1.00 95.12 90 TYR A O 1
ATOM 718 N N . PRO A 1 91 ? -0.039 -11.451 -5.957 1.00 95.81 91 PRO A N 1
ATOM 719 C CA . PRO A 1 91 ? 1.198 -11.779 -5.243 1.00 95.81 91 PRO A CA 1
ATOM 720 C C . PRO A 1 91 ? 1.278 -11.091 -3.876 1.00 95.81 91 PRO A C 1
ATOM 722 O O . PRO A 1 91 ? 1.712 -11.692 -2.893 1.00 95.81 91 PRO A O 1
ATOM 725 N N . GLY A 1 92 ? 0.791 -9.851 -3.795 1.00 96.56 92 GLY A N 1
ATOM 726 C CA . GLY A 1 92 ? 0.721 -9.097 -2.551 1.00 96.56 92 GLY A CA 1
ATOM 727 C C . GLY A 1 92 ? -0.264 -9.693 -1.544 1.00 96.56 92 GLY A C 1
ATOM 728 O O . GLY A 1 92 ? 0.071 -9.847 -0.371 1.00 96.56 92 GLY A O 1
ATOM 729 N N . PHE A 1 93 ? -1.462 -10.071 -1.992 1.00 97.12 93 PHE A N 1
ATOM 730 C CA . PHE A 1 93 ? -2.471 -10.689 -1.126 1.00 97.12 93 PHE A CA 1
ATOM 731 C C . PHE A 1 93 ? -2.067 -12.086 -0.656 1.00 97.12 93 PHE A C 1
ATOM 733 O O . PHE A 1 93 ? -2.288 -12.430 0.506 1.00 97.12 93 PHE A O 1
ATOM 740 N N . ARG A 1 94 ? -1.416 -12.870 -1.519 1.00 97.31 94 ARG A N 1
ATOM 741 C CA . ARG A 1 94 ? -0.837 -14.167 -1.160 1.00 97.31 94 ARG A CA 1
ATOM 742 C C . ARG A 1 94 ? 0.238 -14.007 -0.085 1.00 97.31 94 ARG A C 1
ATOM 744 O O . ARG A 1 94 ? 0.175 -14.692 0.932 1.00 97.31 94 ARG A O 1
ATOM 751 N N . ALA A 1 95 ? 1.177 -13.074 -0.262 1.00 98.25 95 ALA A N 1
ATOM 752 C CA . ALA A 1 95 ? 2.204 -12.794 0.744 1.00 98.25 95 ALA A CA 1
ATOM 753 C C . ALA A 1 95 ? 1.584 -12.330 2.075 1.00 98.25 95 ALA A C 1
ATOM 755 O O . ALA A 1 95 ? 1.984 -12.785 3.147 1.00 98.25 95 ALA A O 1
ATOM 756 N N . MET A 1 96 ? 0.546 -11.492 2.017 1.00 98.12 96 MET A N 1
ATOM 757 C CA . MET A 1 96 ? -0.214 -11.057 3.191 1.00 98.12 96 MET A CA 1
ATOM 758 C C . MET A 1 96 ? -0.925 -12.217 3.903 1.00 98.12 96 MET A C 1
ATOM 760 O O . MET A 1 96 ? -0.897 -12.273 5.133 1.00 98.12 96 MET A O 1
ATOM 764 N N . LYS A 1 97 ? -1.495 -13.178 3.168 1.00 98.25 97 LYS A N 1
ATOM 765 C CA . LYS A 1 97 ? -2.073 -14.403 3.743 1.00 98.25 97 LYS A CA 1
ATOM 766 C C . LYS A 1 97 ? -1.009 -15.273 4.409 1.00 98.25 97 LYS A C 1
ATOM 768 O O . LYS A 1 97 ? -1.204 -15.685 5.547 1.00 98.25 97 LYS A O 1
ATOM 773 N N . ALA A 1 98 ? 0.145 -15.452 3.769 1.00 98.19 98 ALA A N 1
ATOM 774 C CA . ALA A 1 98 ? 1.261 -16.202 4.342 1.00 98.19 98 ALA A CA 1
ATOM 775 C C . ALA A 1 98 ? 1.817 -15.555 5.627 1.00 98.19 98 ALA A C 1
ATOM 777 O O . ALA A 1 98 ? 2.258 -16.260 6.535 1.00 98.19 98 ALA A O 1
ATOM 778 N N . VAL A 1 99 ? 1.815 -14.218 5.731 1.00 98.38 99 VAL A N 1
ATOM 779 C CA . VAL A 1 99 ? 2.113 -13.499 6.990 1.00 98.38 99 VAL A CA 1
ATOM 780 C C . VAL A 1 99 ? 1.028 -13.763 8.024 1.00 98.38 99 VAL A C 1
ATOM 782 O O . VAL A 1 99 ? 1.334 -14.101 9.162 1.00 98.38 99 VAL A O 1
ATOM 785 N N . ALA A 1 100 ? -0.239 -13.651 7.637 1.00 98.31 100 ALA A N 1
ATOM 786 C CA . ALA A 1 100 ? -1.361 -13.835 8.544 1.00 98.31 100 ALA A CA 1
ATOM 787 C C . ALA A 1 100 ? -1.420 -15.241 9.164 1.00 98.31 100 ALA A C 1
ATOM 789 O O . ALA A 1 100 ? -1.679 -15.365 10.357 1.00 98.31 100 ALA A O 1
ATOM 790 N N . GLU A 1 101 ? -1.149 -16.285 8.381 1.00 98.00 101 GLU A N 1
ATOM 791 C CA . GLU A 1 101 ? -1.246 -17.689 8.808 1.00 98.00 101 GLU A CA 1
ATOM 792 C C . GLU A 1 101 ? -0.151 -18.119 9.793 1.00 98.00 101 GLU A C 1
ATOM 794 O O . GLU A 1 101 ? -0.357 -19.060 10.558 1.00 98.00 101 GLU A O 1
ATOM 799 N N . ARG A 1 102 ? 0.991 -17.421 9.819 1.00 97.19 102 ARG A N 1
ATOM 800 C CA . ARG A 1 102 ? 2.087 -17.685 10.770 1.00 97.19 102 ARG A CA 1
ATOM 801 C C . ARG A 1 102 ? 2.098 -16.758 11.988 1.00 97.19 102 ARG A C 1
ATOM 803 O O . ARG A 1 102 ? 2.919 -16.946 12.884 1.00 97.19 102 ARG A O 1
ATOM 810 N N . SER A 1 103 ? 1.234 -15.747 12.009 1.00 97.38 103 SER A N 1
ATOM 811 C CA . SER A 1 103 ? 1.182 -14.729 13.059 1.00 97.38 103 SER A CA 1
ATOM 812 C C . SER A 1 103 ? 0.073 -15.003 14.077 1.00 97.38 103 SER A C 1
ATOM 814 O O . SER A 1 103 ? -0.849 -15.781 13.839 1.00 97.38 103 SER A O 1
ATOM 816 N N . SER A 1 104 ? 0.133 -14.334 15.233 1.00 95.88 104 SER A N 1
ATOM 817 C CA . SER A 1 104 ? -0.996 -14.342 16.169 1.00 95.88 104 SER A CA 1
ATOM 818 C C . SER A 1 104 ? -2.224 -13.658 15.542 1.00 95.88 104 SER A C 1
ATOM 820 O O . SER A 1 104 ? -2.059 -12.734 14.742 1.00 95.88 104 SER A O 1
ATOM 822 N N . PRO A 1 105 ? -3.465 -14.036 15.912 1.00 95.69 105 PRO A N 1
ATOM 823 C CA . PRO A 1 105 ? -4.674 -13.435 15.338 1.00 95.69 105 PRO A CA 1
ATOM 824 C C . PRO A 1 105 ? -4.763 -11.908 15.471 1.00 95.69 105 PRO A C 1
ATOM 826 O O . PRO A 1 105 ? -5.342 -11.253 14.602 1.00 95.69 105 PRO A O 1
ATOM 829 N N . ASP A 1 106 ? -4.169 -11.349 16.526 1.00 94.25 106 ASP A N 1
ATOM 830 C CA . ASP A 1 106 ? -4.169 -9.910 16.792 1.00 94.25 106 ASP A CA 1
ATOM 831 C C . ASP A 1 106 ? -3.057 -9.158 16.055 1.00 94.25 106 ASP A C 1
ATOM 833 O O . ASP A 1 106 ? -3.076 -7.930 16.038 1.00 94.25 106 ASP A O 1
ATOM 837 N N . HIS A 1 107 ? -2.091 -9.850 15.439 1.00 96.94 107 HIS A N 1
ATOM 838 C CA . HIS A 1 107 ? -1.012 -9.231 14.663 1.00 96.94 107 HIS A CA 1
ATOM 839 C C . HIS A 1 107 ? -1.568 -8.306 13.578 1.00 96.94 107 HIS A C 1
ATOM 841 O O . HIS A 1 107 ? -2.524 -8.656 12.882 1.00 96.94 107 HIS A O 1
ATOM 847 N N . LEU A 1 108 ? -0.962 -7.131 13.413 1.00 97.81 108 LEU A N 1
ATOM 848 C CA . LEU A 1 108 ? -1.399 -6.160 12.411 1.00 97.81 108 LEU A CA 1
ATOM 849 C C . LEU A 1 108 ? -0.489 -6.215 11.187 1.00 97.81 108 LEU A C 1
ATOM 851 O O . LEU A 1 108 ? 0.732 -6.146 11.302 1.00 97.81 108 LEU A O 1
ATOM 855 N N . ILE A 1 109 ? -1.085 -6.293 10.003 1.00 98.56 109 ILE A N 1
ATOM 856 C CA . ILE A 1 109 ? -0.358 -6.288 8.735 1.00 98.56 109 ILE A CA 1
ATOM 857 C C . ILE A 1 109 ? -0.738 -5.022 7.983 1.00 98.56 109 ILE A C 1
ATOM 859 O O . ILE A 1 109 ? -1.919 -4.793 7.728 1.00 98.56 109 ILE A O 1
ATOM 863 N N . TYR A 1 110 ? 0.242 -4.192 7.644 1.00 98.44 110 TYR A N 1
ATOM 864 C CA . TYR A 1 110 ? 0.038 -3.062 6.749 1.00 98.44 110 TYR A CA 1
ATOM 865 C C . TYR A 1 110 ? 0.332 -3.494 5.321 1.00 98.44 110 TYR A C 1
ATOM 867 O O . TYR A 1 110 ? 1.459 -3.869 5.004 1.00 98.44 110 TYR A O 1
ATOM 875 N N . TYR A 1 111 ? -0.671 -3.433 4.460 1.00 98.38 111 TYR A N 1
ATOM 876 C CA . TYR A 1 111 ? -0.525 -3.678 3.038 1.00 98.38 111 TYR A CA 1
ATOM 877 C C . TYR A 1 111 ? -0.362 -2.360 2.284 1.00 98.38 111 TYR A C 1
ATOM 879 O O . TYR A 1 111 ? -1.142 -1.418 2.469 1.00 98.38 111 TYR A O 1
ATOM 887 N N . CYS A 1 112 ? 0.631 -2.311 1.402 1.00 96.94 112 CYS A N 1
ATOM 888 C CA . CYS A 1 112 ? 0.789 -1.257 0.412 1.00 96.94 112 CYS A CA 1
ATOM 889 C C . CYS A 1 112 ? 1.322 -1.830 -0.906 1.00 96.94 112 CYS A C 1
ATOM 891 O O . CYS A 1 112 ? 1.969 -2.876 -0.938 1.00 96.94 112 CYS A O 1
ATOM 893 N N . HIS A 1 113 ? 1.069 -1.138 -2.016 1.00 92.75 113 HIS A N 1
ATOM 894 C CA . HIS A 1 113 ? 1.561 -1.563 -3.327 1.00 92.75 113 HIS A CA 1
ATOM 895 C C . HIS A 1 113 ? 2.220 -0.428 -4.115 1.00 92.75 113 HIS A C 1
ATOM 897 O O . HIS A 1 113 ? 1.988 0.757 -3.853 1.00 92.75 113 HIS A O 1
ATOM 903 N N . SER A 1 114 ? 3.041 -0.783 -5.101 1.00 86.00 114 SER A N 1
ATOM 904 C CA . SER A 1 114 ? 3.817 0.127 -5.943 1.00 86.00 114 SER A CA 1
ATOM 905 C C . SER A 1 114 ? 2.941 0.847 -6.974 1.00 86.00 114 SER A C 1
ATOM 907 O O . SER A 1 114 ? 3.065 0.673 -8.191 1.00 86.00 114 SER A O 1
ATOM 909 N N . LYS A 1 115 ? 1.996 1.661 -6.508 1.00 77.56 115 LYS A N 1
ATOM 910 C CA . LYS A 1 115 ? 1.067 2.347 -7.403 1.00 77.56 115 LYS A CA 1
ATOM 911 C C . LYS A 1 115 ? 1.825 3.292 -8.337 1.00 77.56 115 LYS A C 1
ATOM 913 O O . LYS A 1 115 ? 2.569 4.157 -7.888 1.00 77.56 115 LYS A O 1
ATOM 918 N N . GLY A 1 116 ? 1.604 3.139 -9.643 1.00 78.81 116 GLY A N 1
ATOM 919 C CA . GLY A 1 116 ? 2.162 4.016 -10.677 1.00 78.81 116 GLY A CA 1
ATOM 920 C C . GLY A 1 116 ? 3.609 3.746 -11.088 1.00 78.81 116 GLY A C 1
ATOM 921 O O . GLY A 1 116 ? 4.106 4.495 -11.923 1.00 78.81 116 GLY A O 1
ATOM 922 N N . ILE A 1 117 ? 4.254 2.690 -10.579 1.00 88.31 117 ILE A N 1
ATOM 923 C CA . ILE A 1 117 ? 5.625 2.310 -10.964 1.00 88.31 117 ILE A CA 1
ATOM 924 C C . ILE A 1 117 ? 5.760 2.047 -12.472 1.00 88.31 117 ILE A C 1
ATOM 926 O O . ILE A 1 117 ? 6.702 2.519 -13.097 1.00 88.31 117 ILE A O 1
ATOM 930 N N . SER A 1 118 ? 4.777 1.390 -13.099 1.00 87.44 118 SER A N 1
ATOM 931 C CA . SER A 1 118 ? 4.813 1.067 -14.531 1.00 87.44 118 SER A CA 1
ATOM 932 C C . SER A 1 118 ? 4.748 2.303 -15.433 1.00 87.44 118 SER A C 1
ATOM 934 O O . SER A 1 118 ? 5.237 2.258 -16.561 1.00 87.44 118 SER A O 1
ATOM 936 N N . GLN A 1 119 ? 4.179 3.396 -14.914 1.00 90.06 119 GLN A N 1
ATOM 937 C CA . GLN A 1 119 ? 4.007 4.692 -15.579 1.00 90.06 119 GLN A CA 1
ATOM 938 C C . GLN A 1 119 ? 4.971 5.764 -15.047 1.00 90.06 119 GLN A C 1
ATOM 940 O O . GLN A 1 119 ? 4.905 6.904 -15.496 1.00 90.06 119 GLN A O 1
ATOM 945 N N . LEU A 1 120 ? 5.807 5.429 -14.054 1.00 92.62 120 LEU A N 1
ATOM 946 C CA . LEU A 1 120 ? 6.704 6.354 -13.350 1.00 92.62 120 LEU A CA 1
ATOM 947 C C . LEU A 1 120 ? 5.995 7.639 -12.879 1.00 92.62 120 LEU A C 1
ATOM 949 O O . LEU A 1 120 ? 6.535 8.739 -12.965 1.00 92.62 120 LEU A O 1
ATOM 953 N N . SER A 1 121 ? 4.748 7.515 -12.413 1.00 94.50 121 SER A N 1
ATOM 954 C CA . SER A 1 121 ? 3.880 8.670 -12.160 1.00 94.50 121 SER A CA 1
ATOM 955 C C . SER A 1 121 ? 4.245 9.401 -10.856 1.00 94.50 121 SER A C 1
ATOM 957 O O . SER A 1 121 ? 4.061 8.825 -9.775 1.00 94.50 121 SER A O 1
ATOM 959 N N . PRO A 1 122 ? 4.638 10.694 -10.900 1.00 91.94 122 PRO A N 1
ATOM 960 C CA . PRO A 1 122 ? 4.948 11.461 -9.691 1.00 91.94 122 PRO A CA 1
ATOM 961 C C . PRO A 1 122 ? 3.746 11.586 -8.752 1.00 91.94 122 PRO A C 1
ATOM 963 O O . PRO A 1 122 ? 3.871 11.390 -7.548 1.00 91.94 122 PRO A O 1
ATOM 966 N N . GLY A 1 123 ? 2.546 11.818 -9.294 1.00 92.50 123 GLY A N 1
ATOM 967 C CA . GLY A 1 123 ? 1.327 11.895 -8.484 1.00 92.50 123 GLY A CA 1
ATOM 968 C C . GLY A 1 123 ? 1.028 10.588 -7.740 1.00 92.50 123 GLY A C 1
ATOM 969 O O . GLY A 1 123 ? 0.559 10.616 -6.604 1.00 92.50 123 GLY A O 1
ATOM 970 N N . LYS A 1 124 ? 1.348 9.428 -8.335 1.00 93.44 124 LYS A N 1
ATOM 971 C CA . LYS A 1 124 ? 1.193 8.130 -7.658 1.00 93.44 124 LYS A CA 1
ATOM 972 C C . LYS A 1 124 ? 2.293 7.861 -6.629 1.00 93.44 124 LYS A C 1
ATOM 974 O O . LYS A 1 124 ? 1.978 7.263 -5.604 1.00 93.44 124 LYS A O 1
ATOM 979 N N . MET A 1 125 ? 3.520 8.350 -6.837 1.00 95.12 125 MET A N 1
ATOM 980 C CA . MET A 1 125 ? 4.547 8.383 -5.781 1.00 95.12 125 MET A CA 1
ATOM 981 C C . MET A 1 125 ? 4.061 9.207 -4.584 1.00 95.12 125 MET A C 1
ATOM 983 O O . MET A 1 125 ? 4.131 8.761 -3.443 1.00 95.12 125 MET A O 1
ATOM 987 N N . GLY A 1 126 ? 3.494 10.380 -4.854 1.00 94.56 126 GLY A N 1
ATOM 988 C CA . GLY A 1 126 ? 2.861 11.230 -3.855 1.00 94.56 126 GLY A CA 1
ATOM 989 C C . GLY A 1 126 ? 1.772 10.527 -3.053 1.00 94.56 126 GLY A C 1
ATOM 990 O O . GLY A 1 126 ? 1.799 10.530 -1.826 1.00 94.56 126 GLY A O 1
ATOM 991 N N . LEU A 1 127 ? 0.854 9.860 -3.755 1.00 94.50 127 LEU A N 1
ATOM 992 C CA . LEU A 1 127 ? -0.205 9.062 -3.141 1.00 94.50 127 LEU A CA 1
ATOM 993 C C . LEU A 1 127 ? 0.363 7.919 -2.280 1.00 94.50 127 LEU A C 1
ATOM 995 O O . LEU A 1 127 ? -0.100 7.714 -1.162 1.00 94.50 127 LEU A O 1
ATOM 999 N N . PHE A 1 128 ? 1.385 7.206 -2.768 1.00 95.88 128 PHE A N 1
ATOM 1000 C CA . PHE A 1 128 ? 2.077 6.173 -1.994 1.00 95.88 128 PHE A CA 1
ATOM 1001 C C . PHE A 1 128 ? 2.660 6.749 -0.701 1.00 95.88 128 PHE A C 1
ATOM 1003 O O . PHE A 1 128 ? 2.397 6.225 0.381 1.00 95.88 128 PHE A O 1
ATOM 1010 N N . ARG A 1 129 ? 3.413 7.851 -0.790 1.00 95.25 129 ARG A N 1
ATOM 1011 C CA . ARG A 1 129 ? 4.051 8.487 0.370 1.00 95.25 129 ARG A CA 1
ATOM 1012 C C . ARG A 1 129 ? 3.027 8.982 1.387 1.00 95.25 129 ARG A C 1
ATOM 1014 O O . ARG A 1 129 ? 3.189 8.719 2.573 1.00 95.25 129 ARG A O 1
ATOM 1021 N N . LEU A 1 130 ? 1.950 9.615 0.920 1.00 94.38 130 LEU A N 1
ATOM 1022 C CA . LEU A 1 130 ? 0.841 10.078 1.753 1.00 94.38 130 LEU A CA 1
ATOM 1023 C C . LEU A 1 130 ? 0.194 8.927 2.528 1.00 94.38 130 LEU A C 1
ATOM 1025 O O . LEU A 1 130 ? 0.106 8.974 3.754 1.00 94.38 130 LEU A O 1
ATOM 1029 N N . HIS A 1 131 ? -0.240 7.882 1.821 1.00 95.62 131 HIS A N 1
ATOM 1030 C CA . HIS A 1 131 ? -0.930 6.754 2.443 1.00 95.62 131 HIS A CA 1
ATOM 1031 C C . HIS A 1 131 ? -0.024 5.965 3.392 1.00 95.62 131 HIS A C 1
ATOM 1033 O O . HIS A 1 131 ? -0.486 5.553 4.456 1.00 95.62 131 HIS A O 1
ATOM 1039 N N . THR A 1 132 ? 1.243 5.751 3.024 1.00 95.62 132 THR A N 1
ATOM 1040 C CA . THR A 1 132 ? 2.208 5.032 3.870 1.00 95.62 132 THR A CA 1
ATOM 1041 C C . THR A 1 132 ? 2.588 5.830 5.104 1.00 95.62 132 THR A C 1
ATOM 1043 O O . THR A 1 132 ? 2.630 5.254 6.186 1.00 95.62 132 THR A O 1
ATOM 1046 N N . GLU A 1 133 ? 2.789 7.145 4.989 1.00 94.75 133 GLU A N 1
ATOM 1047 C CA . GLU A 1 133 ? 3.070 7.987 6.151 1.00 94.75 133 GLU A CA 1
ATOM 1048 C C . GLU A 1 133 ? 1.883 8.008 7.114 1.00 94.75 133 GLU A C 1
ATOM 1050 O O . GLU A 1 133 ? 2.063 7.709 8.293 1.00 94.75 133 GLU A O 1
ATOM 1055 N N . VAL A 1 134 ? 0.664 8.274 6.629 1.00 94.38 134 VAL A N 1
ATOM 1056 C CA . VAL A 1 134 ? -0.532 8.251 7.489 1.00 94.38 134 VAL A CA 1
ATOM 1057 C C . VAL A 1 134 ? -0.740 6.868 8.101 1.00 94.38 134 VAL A C 1
ATOM 1059 O O . VAL A 1 134 ? -0.973 6.756 9.299 1.00 94.38 134 VAL A O 1
ATOM 1062 N N . GLY A 1 135 ? -0.634 5.809 7.297 1.00 95.12 135 GLY A N 1
ATOM 1063 C CA . GLY A 1 135 ? -0.848 4.440 7.751 1.00 95.12 135 GLY A CA 1
ATOM 1064 C C . GLY A 1 135 ? 0.154 4.011 8.819 1.00 95.12 135 GLY A C 1
ATOM 1065 O O . GLY A 1 135 ? -0.251 3.572 9.893 1.00 95.12 135 GLY A O 1
ATOM 1066 N N . LEU A 1 136 ? 1.454 4.148 8.553 1.00 94.62 136 LEU A N 1
ATOM 1067 C CA . LEU A 1 136 ? 2.510 3.638 9.433 1.00 94.62 136 LEU A CA 1
ATOM 1068 C C . LEU A 1 136 ? 2.694 4.467 10.712 1.00 94.62 136 LEU A C 1
ATOM 1070 O O . LEU A 1 136 ? 3.208 3.939 11.696 1.00 94.62 136 LEU A O 1
ATOM 1074 N N . THR A 1 137 ? 2.249 5.727 10.724 1.00 92.12 137 THR A N 1
ATOM 1075 C CA . THR A 1 137 ? 2.320 6.611 11.904 1.00 92.12 137 THR A CA 1
ATOM 1076 C C . THR A 1 137 ? 1.006 6.709 12.687 1.00 92.12 137 THR A C 1
ATOM 1078 O O . THR A 1 137 ? 0.954 7.382 13.718 1.00 92.12 137 THR A O 1
ATOM 1081 N N . ALA A 1 138 ? -0.060 6.041 12.232 1.00 92.12 138 ALA A N 1
ATOM 1082 C CA . ALA A 1 138 ? -1.358 6.070 12.896 1.00 92.12 138 ALA A CA 1
ATOM 1083 C C . ALA A 1 138 ? -1.318 5.444 14.301 1.00 92.12 138 ALA A C 1
ATOM 1085 O O . ALA A 1 138 ? -0.638 4.445 14.548 1.00 92.12 138 ALA A O 1
ATOM 1086 N N . ASP A 1 139 ? -2.131 5.993 15.209 1.00 91.50 139 ASP A N 1
ATOM 1087 C CA . ASP A 1 139 ? -2.491 5.291 16.441 1.00 91.50 139 ASP A CA 1
ATOM 1088 C C . ASP A 1 139 ? -3.554 4.237 16.115 1.00 91.50 139 ASP A C 1
ATOM 1090 O O . ASP A 1 139 ? -4.643 4.557 15.635 1.00 91.50 139 ASP A O 1
ATOM 1094 N N . LEU A 1 140 ? -3.217 2.976 16.368 1.00 93.69 140 LEU A N 1
ATOM 1095 C CA . LEU A 1 140 ? -4.043 1.818 16.041 1.00 93.69 140 LEU A CA 1
ATOM 1096 C C . LEU A 1 140 ? -4.753 1.240 17.270 1.00 93.69 140 LEU A C 1
ATOM 1098 O O . LEU A 1 140 ? -5.307 0.148 17.179 1.00 93.69 140 LEU A O 1
ATOM 1102 N N . ALA A 1 141 ? -4.780 1.947 18.407 1.00 93.50 141 ALA A N 1
ATOM 1103 C CA . ALA A 1 141 ? -5.414 1.467 19.635 1.00 93.50 141 ALA A CA 1
ATOM 1104 C C . ALA A 1 141 ? -6.875 1.029 19.426 1.00 93.50 141 ALA A C 1
ATOM 1106 O O . ALA A 1 141 ? -7.277 -0.011 19.945 1.00 93.50 141 ALA A O 1
ATOM 1107 N N . LEU A 1 142 ? -7.650 1.768 18.621 1.00 93.12 142 LEU A N 1
ATOM 1108 C CA . LEU A 1 142 ? 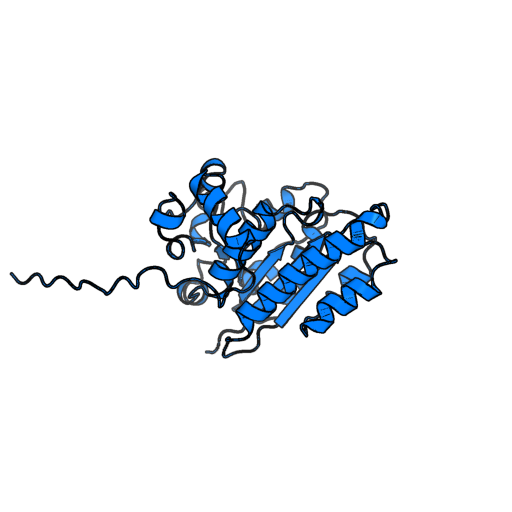-9.030 1.396 18.283 1.00 93.12 142 LEU A CA 1
ATOM 1109 C C . LEU A 1 142 ? -9.111 0.140 17.410 1.00 93.12 142 LEU A C 1
ATOM 1111 O O . LEU A 1 142 ? -9.959 -0.713 17.663 1.00 93.12 142 LEU A O 1
ATOM 1115 N N . LEU A 1 143 ? -8.226 0.003 16.415 1.00 95.06 143 LEU A N 1
ATOM 1116 C CA . LEU A 1 143 ? -8.156 -1.206 15.593 1.00 95.06 143 LEU A CA 1
ATOM 1117 C C . LEU A 1 143 ? -7.825 -2.417 16.472 1.00 95.06 143 LEU A C 1
ATOM 1119 O O . LEU A 1 143 ? -8.508 -3.433 16.394 1.00 95.06 143 LEU A O 1
ATOM 1123 N N . THR A 1 144 ? -6.829 -2.303 17.348 1.00 93.00 144 THR A N 1
ATOM 1124 C CA . THR A 1 144 ? -6.410 -3.384 18.247 1.00 93.00 144 THR A CA 1
ATOM 1125 C C . THR A 1 144 ? -7.486 -3.728 19.278 1.00 93.00 144 THR A C 1
ATOM 1127 O O . THR A 1 144 ? -7.813 -4.897 19.461 1.00 93.00 144 THR A O 1
ATOM 1130 N N . GLY A 1 145 ? -8.062 -2.723 19.939 1.00 93.94 145 GLY A N 1
ATOM 1131 C CA . GLY A 1 145 ? -8.963 -2.908 21.079 1.00 93.94 145 GLY A CA 1
ATOM 1132 C C . GLY A 1 145 ? -10.401 -3.285 20.722 1.00 93.94 145 GLY A C 1
ATOM 1133 O O . GLY A 1 145 ? -11.124 -3.766 21.591 1.00 93.94 145 GLY A O 1
ATOM 1134 N N . ASN A 1 146 ? -10.834 -3.082 19.473 1.00 95.50 146 ASN A N 1
ATOM 1135 C CA . ASN A 1 146 ? -12.200 -3.381 19.052 1.00 95.50 146 ASN A CA 1
ATOM 1136 C C . ASN A 1 146 ? -12.250 -4.619 18.132 1.00 95.50 146 ASN A C 1
ATOM 1138 O O . ASN A 1 146 ? -11.771 -4.547 16.997 1.00 95.50 146 ASN A O 1
ATOM 1142 N N . PRO A 1 147 ? -12.851 -5.748 18.556 1.00 94.12 147 PRO A N 1
ATOM 1143 C CA . PRO A 1 147 ? -12.950 -6.950 17.726 1.00 94.12 147 PRO A CA 1
ATOM 1144 C C . PRO A 1 147 ? -13.846 -6.780 16.488 1.00 94.12 147 PRO A C 1
ATOM 1146 O O . PRO A 1 147 ? -13.671 -7.526 15.528 1.00 94.12 147 PRO A O 1
ATOM 1149 N N . ALA A 1 148 ? -14.761 -5.802 16.475 1.00 95.12 148 ALA A N 1
ATOM 1150 C CA . ALA A 1 148 ? -15.602 -5.511 15.311 1.00 95.12 148 ALA A CA 1
ATOM 1151 C C . ALA A 1 148 ? -14.818 -4.834 14.173 1.00 95.12 148 ALA A C 1
ATOM 1153 O O . ALA A 1 148 ? -15.167 -4.984 13.004 1.00 95.12 148 ALA A O 1
ATOM 1154 N N . ILE A 1 149 ? -13.730 -4.128 14.498 1.00 96.31 149 ILE A N 1
ATOM 1155 C CA . ILE A 1 149 ? -12.863 -3.491 13.507 1.00 96.31 149 ILE A CA 1
ATOM 1156 C C . ILE A 1 149 ? -11.790 -4.497 13.089 1.00 96.31 149 ILE A C 1
ATOM 1158 O O . ILE A 1 149 ? -11.039 -5.018 13.915 1.00 96.31 149 ILE A O 1
ATOM 1162 N N . THR A 1 150 ? -11.701 -4.771 11.792 1.00 96.44 150 THR A N 1
ATOM 1163 C CA . THR A 1 150 ? -10.749 -5.741 11.224 1.00 96.44 150 THR A CA 1
ATOM 1164 C C . THR A 1 150 ? -9.674 -5.084 10.374 1.00 96.44 150 THR A C 1
ATOM 1166 O O . THR A 1 150 ? -8.627 -5.691 10.143 1.00 96.44 150 THR A O 1
ATOM 1169 N N . ARG A 1 151 ? -9.920 -3.850 9.923 1.00 96.56 151 ARG A N 1
ATOM 1170 C CA . ARG A 1 151 ? -9.063 -3.104 9.001 1.00 96.56 151 ARG A CA 1
ATOM 1171 C C . ARG A 1 151 ? -8.980 -1.630 9.389 1.00 96.56 151 ARG A C 1
ATOM 1173 O O . ARG A 1 151 ? -9.840 -1.123 10.104 1.00 96.56 151 ARG A O 1
ATOM 1180 N N . ALA A 1 152 ? -7.985 -0.925 8.864 1.00 97.25 152 ALA A N 1
ATOM 1181 C CA . ALA A 1 152 ? -7.933 0.535 8.889 1.00 97.25 152 ALA A CA 1
ATOM 1182 C C . ALA A 1 152 ? -7.367 1.073 7.575 1.00 97.25 152 ALA A C 1
ATOM 1184 O O . ALA A 1 152 ? -6.485 0.452 6.989 1.00 97.25 152 ALA A O 1
ATOM 1185 N N . GLY A 1 153 ? -7.826 2.229 7.112 1.00 96.50 153 GLY A N 1
ATOM 1186 C CA . GLY A 1 153 ? -7.341 2.819 5.866 1.00 96.50 153 GLY A CA 1
ATOM 1187 C C . GLY A 1 153 ? -7.748 4.274 5.721 1.00 96.50 153 GLY A C 1
ATOM 1188 O O . GLY A 1 153 ? -8.643 4.750 6.415 1.00 96.50 153 GLY A O 1
ATOM 1189 N N . LEU A 1 154 ? -7.077 4.995 4.822 1.00 94.69 154 LEU A N 1
ATOM 1190 C CA . LEU A 1 154 ? -7.301 6.434 4.674 1.00 94.69 154 LEU A CA 1
ATOM 1191 C C . LEU A 1 154 ? -8.708 6.747 4.155 1.00 94.69 154 LEU A C 1
ATOM 1193 O O . LEU A 1 154 ? -9.397 7.595 4.709 1.00 94.69 154 LEU A O 1
ATOM 1197 N N . PHE A 1 155 ? -9.146 6.011 3.135 1.00 94.56 155 PHE A N 1
ATOM 1198 C CA . PHE A 1 155 ? -10.453 6.194 2.517 1.00 94.56 155 PHE A CA 1
ATOM 1199 C C . PHE A 1 155 ? -11.183 4.846 2.441 1.00 94.56 155 PHE A C 1
ATOM 1201 O O . PHE A 1 155 ? -11.079 4.145 1.431 1.00 94.56 155 PHE A O 1
ATOM 1208 N N . PRO A 1 156 ? -11.895 4.428 3.499 1.00 95.50 156 PRO A N 1
ATOM 1209 C CA . PRO A 1 156 ? -12.781 3.276 3.417 1.00 95.50 156 PRO A CA 1
ATOM 1210 C C . PRO A 1 156 ? -13.903 3.551 2.416 1.00 95.50 156 PRO A C 1
ATOM 1212 O O . PRO A 1 156 ? -14.430 4.659 2.347 1.00 95.50 156 PRO A O 1
ATOM 1215 N N . SER A 1 157 ? -14.301 2.553 1.644 1.00 95.06 157 SER A N 1
ATOM 1216 C CA . SER A 1 157 ? -15.539 2.596 0.871 1.00 95.06 157 SER A CA 1
ATOM 1217 C C . SER A 1 157 ? -16.725 2.224 1.756 1.00 95.06 157 SER A C 1
ATOM 1219 O O . SER A 1 157 ? -16.568 1.586 2.797 1.00 95.06 157 SER A O 1
ATOM 1221 N N . ARG A 1 158 ? -17.944 2.527 1.294 1.00 94.75 158 ARG A N 1
ATOM 1222 C CA . ARG A 1 158 ? -19.182 2.086 1.964 1.00 94.75 158 ARG A CA 1
ATOM 1223 C C . ARG A 1 158 ? -19.227 0.571 2.212 1.00 94.75 158 ARG A C 1
ATOM 1225 O O . ARG A 1 158 ? -19.901 0.104 3.121 1.00 94.75 158 ARG A O 1
ATOM 1232 N N . ARG A 1 159 ? -18.535 -0.186 1.370 1.00 93.81 159 ARG A N 1
ATOM 1233 C CA . ARG A 1 159 ? -18.560 -1.644 1.322 1.00 93.81 159 ARG A CA 1
ATOM 1234 C C . ARG A 1 159 ? -17.322 -2.282 1.968 1.00 93.81 159 ARG A C 1
ATOM 1236 O O . ARG A 1 159 ? -17.080 -3.472 1.813 1.00 93.81 159 ARG A O 1
ATOM 1243 N N . GLY A 1 160 ? -16.519 -1.494 2.682 1.00 92.56 160 GLY A N 1
ATOM 1244 C CA . GLY A 1 160 ? -15.442 -1.991 3.539 1.00 92.56 160 GLY A CA 1
ATOM 1245 C C . GLY A 1 160 ? -14.072 -2.179 2.884 1.00 92.56 160 GLY A C 1
ATOM 1246 O O . GLY A 1 160 ? -13.098 -2.310 3.619 1.00 92.56 160 GLY A O 1
ATOM 1247 N N . TRP A 1 161 ? -13.937 -2.130 1.552 1.00 92.25 161 TRP A N 1
ATOM 1248 C CA . TRP A 1 161 ? -12.597 -2.054 0.947 1.00 92.25 161 TRP A CA 1
ATOM 1249 C C . TRP A 1 161 ? -11.987 -0.669 1.155 1.00 92.25 161 TRP A C 1
ATOM 1251 O O . TRP A 1 161 ? -12.709 0.327 1.227 1.00 92.25 161 TRP A O 1
ATOM 1261 N N . CYS A 1 162 ? -10.660 -0.591 1.199 1.00 92.69 162 CYS A N 1
ATOM 1262 C CA . CYS A 1 162 ? -9.930 0.667 1.324 1.00 92.69 162 CYS A CA 1
ATOM 1263 C C . CYS A 1 162 ? -9.462 1.138 -0.053 1.00 92.69 162 CYS A C 1
ATOM 1265 O O . CYS A 1 162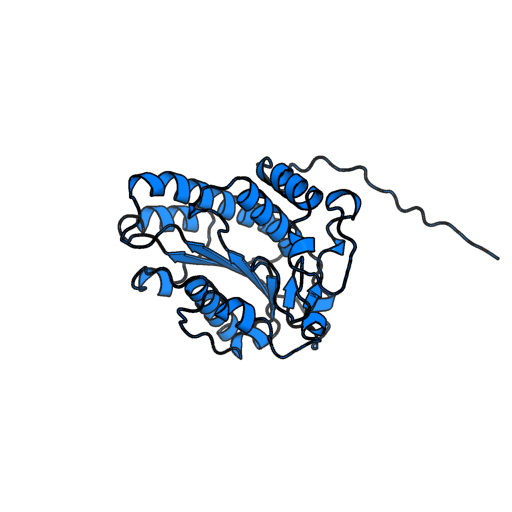 ? -8.704 0.436 -0.726 1.00 92.69 162 CYS A O 1
ATOM 1267 N N . TRP A 1 163 ? -9.874 2.338 -0.470 1.00 90.06 163 TRP A N 1
ATOM 1268 C CA . TRP A 1 163 ? -9.456 2.886 -1.756 1.00 90.06 163 TRP A CA 1
ATOM 1269 C C . TRP A 1 163 ? -7.930 2.924 -1.870 1.00 90.06 163 TRP A C 1
ATOM 1271 O O . TRP A 1 163 ? -7.205 3.225 -0.920 1.00 90.06 163 TRP A O 1
ATOM 1281 N N . HIS A 1 164 ? -7.459 2.655 -3.085 1.00 87.06 164 HIS A N 1
ATOM 1282 C CA . HIS A 1 164 ? -6.049 2.587 -3.453 1.00 87.06 164 HIS A CA 1
ATOM 1283 C C . HIS A 1 164 ? -5.251 1.407 -2.882 1.00 87.06 164 HIS A C 1
ATOM 1285 O O . HIS A 1 164 ? -4.069 1.350 -3.194 1.00 87.06 164 HIS A O 1
ATOM 1291 N N . ASN A 1 165 ? -5.865 0.473 -2.147 1.00 89.06 165 ASN A N 1
ATOM 1292 C CA . ASN A 1 165 ? -5.205 -0.717 -1.595 1.00 89.06 165 ASN A CA 1
ATOM 1293 C C . ASN A 1 165 ? -4.032 -0.383 -0.652 1.00 89.06 165 ASN A C 1
ATOM 1295 O O . ASN A 1 165 ? -2.969 -0.992 -0.711 1.00 89.06 165 ASN A O 1
ATOM 1299 N N . PHE A 1 166 ? -4.244 0.594 0.236 1.00 95.25 166 PHE A N 1
ATOM 1300 C CA . PHE A 1 166 ? -3.356 0.889 1.366 1.00 95.25 166 PHE A CA 1
ATOM 1301 C C . PHE A 1 166 ? -4.149 0.760 2.661 1.00 95.25 166 PHE A C 1
ATOM 1303 O O . PHE A 1 166 ? -5.062 1.559 2.902 1.00 95.25 166 PHE A O 1
ATOM 1310 N N . PHE A 1 167 ? -3.833 -0.237 3.483 1.00 97.50 167 PHE A N 1
ATOM 1311 C CA . PHE A 1 167 ? -4.617 -0.519 4.682 1.00 97.50 167 PHE A CA 1
ATOM 1312 C C . PHE A 1 167 ? -3.863 -1.369 5.702 1.00 97.50 167 PHE A C 1
ATOM 1314 O O . PHE A 1 167 ? -3.000 -2.169 5.360 1.00 97.50 167 PHE A O 1
ATOM 1321 N N . TRP A 1 168 ? -4.248 -1.228 6.964 1.00 98.06 168 TRP A N 1
ATOM 1322 C CA . TRP A 1 168 ? -3.993 -2.224 7.996 1.00 98.06 168 TRP A CA 1
ATOM 1323 C C . TRP A 1 168 ? -5.073 -3.303 7.970 1.00 98.06 168 TRP A C 1
ATOM 1325 O O . TRP A 1 168 ? -6.239 -3.000 7.718 1.00 98.06 168 TRP A O 1
ATOM 1335 N N . ILE A 1 169 ? -4.703 -4.538 8.299 1.00 97.81 169 ILE A N 1
ATOM 1336 C CA . ILE A 1 169 ? -5.609 -5.674 8.486 1.00 97.81 169 ILE A CA 1
ATOM 1337 C C . ILE A 1 169 ? -5.143 -6.534 9.666 1.00 97.81 169 ILE A C 1
ATOM 1339 O O . ILE A 1 169 ? -3.943 -6.708 9.886 1.00 97.81 169 ILE A O 1
ATOM 1343 N N . LYS A 1 170 ? -6.086 -7.085 10.434 1.00 97.75 170 LYS A N 1
ATOM 1344 C CA . LYS A 1 170 ? -5.786 -8.094 11.460 1.00 97.75 170 LYS A CA 1
ATOM 1345 C C . LYS A 1 170 ? -5.439 -9.425 10.802 1.00 97.75 170 LYS A C 1
ATOM 1347 O O . LYS A 1 170 ? -6.214 -9.921 9.980 1.00 97.75 170 LYS A O 1
ATOM 1352 N N . ALA A 1 171 ? -4.341 -10.043 11.222 1.00 97.88 171 ALA A N 1
ATOM 1353 C CA . ALA A 1 171 ? -3.910 -11.353 10.743 1.00 97.88 171 ALA A CA 1
ATOM 1354 C C . ALA A 1 171 ? -5.016 -12.407 10.893 1.00 97.88 171 ALA A C 1
ATOM 1356 O O . ALA A 1 171 ? -5.320 -13.119 9.943 1.00 97.88 171 ALA A O 1
ATOM 1357 N N . GLY A 1 172 ? -5.719 -12.437 12.029 1.00 96.88 172 GLY A N 1
ATOM 1358 C CA . GLY A 1 172 ? -6.813 -13.382 12.248 1.00 96.88 172 GLY A CA 1
ATOM 1359 C C . GLY A 1 172 ? -7.963 -13.233 11.248 1.00 96.88 172 GLY A C 1
ATOM 1360 O O . GLY A 1 172 ? -8.582 -14.231 10.888 1.00 96.88 172 GLY A O 1
ATOM 1361 N N . TYR A 1 173 ? -8.253 -12.012 10.785 1.00 96.31 173 TYR A N 1
ATOM 1362 C CA . TYR A 1 173 ? -9.246 -11.777 9.732 1.00 96.31 173 TYR A CA 1
ATOM 1363 C C . TYR A 1 173 ? -8.704 -12.210 8.366 1.00 96.31 173 TYR A C 1
ATOM 1365 O O . TYR A 1 173 ? -9.348 -13.007 7.689 1.00 96.31 173 TYR A O 1
ATOM 1373 N N . MET A 1 174 ? -7.492 -11.770 8.014 1.00 97.38 174 MET A N 1
ATOM 1374 C CA . MET A 1 174 ? -6.837 -12.105 6.747 1.00 97.38 174 MET A CA 1
ATOM 1375 C C . MET A 1 174 ? -6.667 -13.619 6.537 1.00 97.38 174 MET A C 1
ATOM 1377 O O . MET A 1 174 ? -6.924 -14.123 5.447 1.00 97.38 174 MET A O 1
ATOM 1381 N N . ALA A 1 175 ? -6.283 -14.364 7.577 1.00 97.19 175 ALA A N 1
ATOM 1382 C CA . ALA A 1 175 ? -6.063 -15.809 7.501 1.00 97.19 175 ALA A CA 1
ATOM 1383 C C . ALA A 1 175 ? -7.326 -16.588 7.085 1.00 97.19 175 ALA A C 1
ATOM 1385 O O . ALA A 1 175 ? -7.221 -17.644 6.463 1.00 97.19 175 ALA A O 1
ATOM 1386 N N . ARG A 1 176 ? -8.524 -16.057 7.375 1.00 95.75 176 ARG A N 1
ATOM 1387 C CA . ARG A 1 176 ? -9.806 -16.680 7.002 1.00 95.75 176 ARG A CA 1
ATOM 1388 C C . ARG A 1 176 ? -10.259 -16.359 5.579 1.00 95.75 176 ARG A C 1
ATOM 1390 O O . ARG A 1 176 ? -11.195 -16.993 5.104 1.00 95.75 176 ARG A O 1
ATOM 1397 N N . LEU A 1 177 ? -9.642 -15.380 4.917 1.00 94.31 177 LEU A N 1
ATOM 1398 C CA . LEU A 1 177 ? -10.012 -15.007 3.556 1.00 94.31 177 LEU A CA 1
ATOM 1399 C C . LEU A 1 177 ? -9.466 -16.042 2.551 1.00 94.31 177 LEU A C 1
ATOM 1401 O O . LEU A 1 177 ? -8.299 -16.448 2.668 1.00 94.31 177 LEU A O 1
ATOM 1405 N N . PRO A 1 178 ? -10.274 -16.468 1.562 1.00 93.19 178 PRO A N 1
ATOM 1406 C CA . PRO A 1 178 ? -9.814 -17.312 0.466 1.00 93.19 178 PRO A CA 1
ATOM 1407 C C . PRO A 1 178 ? -9.079 -16.445 -0.564 1.00 93.19 178 PRO A C 1
ATOM 1409 O O . PRO A 1 178 ? -9.696 -15.767 -1.379 1.00 93.19 178 PRO A O 1
ATOM 1412 N N . VAL A 1 179 ? -7.747 -16.419 -0.497 1.00 94.56 179 VAL A N 1
ATOM 1413 C CA . VAL A 1 179 ? -6.925 -15.738 -1.509 1.00 94.56 179 VAL A CA 1
ATOM 1414 C C . VAL A 1 179 ? -6.663 -16.709 -2.652 1.00 94.56 179 VAL A C 1
ATOM 1416 O O . VAL A 1 179 ? -5.870 -17.638 -2.506 1.00 94.56 179 VAL A O 1
ATOM 1419 N N . GLU A 1 180 ? -7.303 -16.462 -3.787 1.00 93.56 180 GLU A N 1
ATOM 1420 C CA . GLU A 1 180 ? -7.168 -17.257 -5.005 1.00 93.56 180 GLU A CA 1
ATOM 1421 C C . GLU A 1 180 ? -6.687 -16.373 -6.161 1.00 93.56 180 GLU A C 1
ATOM 1423 O O . GLU A 1 180 ? -6.840 -15.149 -6.140 1.00 93.56 180 GLU A O 1
ATOM 1428 N N . GLU A 1 181 ? -6.043 -16.984 -7.157 1.00 92.44 181 GLU A N 1
ATOM 1429 C CA . GLU A 1 181 ? -5.719 -16.268 -8.391 1.00 92.44 181 GLU A CA 1
ATOM 1430 C C . GLU A 1 181 ? -7.008 -15.881 -9.115 1.00 92.44 181 GLU A C 1
ATOM 1432 O O . GLU A 1 181 ? -7.937 -16.680 -9.224 1.00 92.44 181 GLU A O 1
ATOM 1437 N N . SER A 1 182 ? -7.043 -14.665 -9.653 1.00 91.38 182 SER A N 1
ATOM 1438 C CA . SER A 1 182 ? -8.173 -14.178 -10.432 1.00 91.38 182 SER A CA 1
ATOM 1439 C C . SER A 1 182 ? -7.699 -13.269 -11.556 1.00 91.38 182 SER A C 1
ATOM 1441 O O . SER A 1 182 ? -6.777 -12.470 -11.381 1.00 91.38 182 SER A O 1
ATOM 1443 N N . ASP A 1 183 ? -8.368 -13.380 -12.701 1.00 88.12 183 ASP A N 1
ATOM 1444 C CA . ASP A 1 183 ? -8.206 -12.466 -13.834 1.00 88.12 183 ASP A CA 1
ATOM 1445 C C . ASP A 1 183 ? -9.115 -11.224 -13.706 1.00 88.12 183 ASP A C 1
ATOM 1447 O O . ASP A 1 183 ? -9.050 -10.308 -14.528 1.00 88.12 183 ASP A O 1
ATOM 1451 N N . ASP A 1 184 ? -9.957 -11.158 -12.668 1.00 89.06 184 ASP A N 1
ATOM 1452 C CA . ASP A 1 184 ? -10.737 -9.967 -12.337 1.00 89.06 184 ASP A CA 1
ATOM 1453 C C . ASP A 1 184 ? -9.916 -9.000 -11.473 1.00 89.06 184 ASP A C 1
ATOM 1455 O O . ASP A 1 184 ? -9.642 -9.249 -10.298 1.00 89.06 184 ASP A O 1
ATOM 1459 N N . ARG A 1 185 ? -9.586 -7.837 -12.042 1.00 84.88 185 ARG A N 1
ATOM 1460 C CA . ARG A 1 185 ? -8.861 -6.752 -11.362 1.00 84.88 185 ARG A CA 1
ATOM 1461 C C . ARG A 1 185 ? -9.554 -6.205 -10.108 1.00 84.88 185 ARG A C 1
ATOM 1463 O O . ARG A 1 185 ? -8.904 -5.520 -9.326 1.00 84.88 185 ARG A O 1
ATOM 1470 N N . TYR A 1 186 ? -10.858 -6.429 -9.937 1.00 86.25 186 TYR A N 1
ATOM 1471 C CA . TYR A 1 186 ? -11.613 -5.982 -8.760 1.00 86.25 186 TYR A CA 1
ATOM 1472 C C . TYR A 1 186 ? -11.724 -7.064 -7.683 1.00 86.25 186 TYR A C 1
ATOM 1474 O O . TYR A 1 186 ? -12.157 -6.772 -6.569 1.00 86.25 186 TYR A O 1
ATOM 1482 N N . HIS A 1 187 ? -11.278 -8.290 -7.974 1.00 89.56 187 HIS A N 1
ATOM 1483 C CA . HIS A 1 187 ? -11.362 -9.426 -7.062 1.00 89.56 187 HIS A CA 1
ATOM 1484 C C . HIS A 1 187 ? -10.727 -9.126 -5.699 1.00 89.56 187 HIS A C 1
ATOM 1486 O O . HIS A 1 187 ? -11.330 -9.384 -4.662 1.00 89.56 187 HIS A O 1
ATOM 1492 N N . PHE A 1 188 ? -9.536 -8.523 -5.684 1.00 88.25 188 PHE A N 1
ATOM 1493 C CA . PHE A 1 188 ? -8.815 -8.248 -4.439 1.00 88.25 188 PHE A CA 1
ATOM 1494 C C . PHE A 1 188 ? -9.411 -7.089 -3.636 1.00 88.25 188 PHE A C 1
ATOM 1496 O O . PHE A 1 188 ? -9.359 -7.121 -2.409 1.00 88.25 188 PHE A O 1
ATOM 1503 N N . GLU A 1 189 ? -10.037 -6.106 -4.292 1.00 84.50 189 GLU A N 1
ATOM 1504 C CA . GLU A 1 189 ? -10.826 -5.078 -3.599 1.00 84.50 189 GLU A CA 1
ATOM 1505 C C . GLU A 1 189 ? -12.057 -5.716 -2.942 1.00 84.50 189 GLU A C 1
ATOM 1507 O O . GLU A 1 189 ? -12.333 -5.476 -1.767 1.00 84.50 189 GLU A O 1
ATOM 1512 N N . ALA A 1 190 ? -12.751 -6.593 -3.673 1.00 86.31 190 ALA A N 1
ATOM 1513 C CA . ALA A 1 190 ? -13.893 -7.344 -3.171 1.00 86.31 190 ALA A CA 1
ATOM 1514 C C . ALA A 1 190 ? -13.519 -8.347 -2.071 1.00 86.31 190 ALA A C 1
ATOM 1516 O O . ALA A 1 190 ? -14.367 -8.662 -1.252 1.00 86.31 190 ALA A O 1
ATOM 1517 N N . LEU A 1 191 ? -12.274 -8.826 -2.017 1.00 88.81 191 LEU A N 1
ATOM 1518 C CA . LEU A 1 191 ? -11.818 -9.771 -0.996 1.00 88.81 191 LEU A CA 1
ATOM 1519 C C . LEU A 1 191 ? -11.678 -9.123 0.390 1.00 88.81 191 LEU A C 1
ATOM 1521 O O . LEU A 1 191 ? -11.953 -9.752 1.409 1.00 88.81 191 LEU A O 1
ATOM 1525 N N . ILE A 1 192 ? -11.247 -7.859 0.435 1.00 88.69 192 ILE A N 1
ATOM 1526 C CA . ILE A 1 192 ? -11.145 -7.060 1.672 1.00 88.69 192 ILE A CA 1
ATOM 1527 C C . ILE A 1 192 ? -12.329 -6.115 1.855 1.00 88.69 192 ILE A C 1
ATOM 1529 O O . ILE A 1 192 ? -12.275 -5.245 2.717 1.00 88.69 192 ILE A O 1
ATOM 1533 N N . GLY A 1 193 ? -13.372 -6.244 1.055 1.00 85.69 193 GLY A N 1
ATOM 1534 C CA . GLY A 1 193 ? -14.665 -5.612 1.258 1.00 85.69 193 GLY A CA 1
ATOM 1535 C C . GLY A 1 193 ? -15.741 -6.672 1.091 1.00 85.69 193 GLY A C 1
ATOM 1536 O O . GLY A 1 193 ? -15.451 -7.858 1.086 1.00 85.69 193 GLY A O 1
ATOM 1537 N N . ASP A 1 194 ? -16.989 -6.265 0.955 1.00 77.81 194 ASP A N 1
ATOM 1538 C CA . ASP A 1 194 ? -18.013 -7.142 0.400 1.00 77.81 194 ASP A CA 1
ATOM 1539 C C . ASP A 1 194 ? -18.945 -6.281 -0.447 1.00 77.81 194 ASP A C 1
ATOM 1541 O O . ASP A 1 194 ? -19.561 -5.327 0.029 1.00 77.81 194 ASP A O 1
ATOM 1545 N N . HIS A 1 195 ? -19.040 -6.589 -1.742 1.00 73.81 195 HIS A N 1
ATOM 1546 C CA . HIS A 1 195 ? -19.916 -5.846 -2.639 1.00 73.81 195 HIS A CA 1
ATOM 1547 C C . HIS A 1 195 ? -21.405 -5.936 -2.247 1.00 73.81 195 HIS A C 1
ATOM 1549 O O . HIS A 1 195 ? -22.168 -5.036 -2.618 1.00 73.81 195 HIS A O 1
ATOM 1555 N N . GLY A 1 196 ? -21.809 -6.976 -1.515 1.00 79.94 196 GLY A N 1
ATOM 1556 C CA . GLY A 1 196 ? -23.140 -7.144 -0.937 1.00 79.94 196 GLY A CA 1
ATOM 1557 C C . GLY A 1 196 ? -23.341 -6.405 0.388 1.00 79.94 196 GLY A C 1
ATOM 1558 O O . GLY A 1 196 ? -24.474 -6.034 0.706 1.00 79.94 196 GLY A O 1
ATOM 1559 N N . ASP A 1 197 ? -22.266 -6.114 1.122 1.00 87.19 197 ASP A N 1
ATOM 1560 C CA . ASP A 1 197 ? -22.332 -5.450 2.421 1.00 87.19 197 ASP A CA 1
ATOM 1561 C C . ASP A 1 197 ? -22.419 -3.926 2.266 1.00 87.19 197 ASP A C 1
ATOM 1563 O O . ASP A 1 197 ? -21.479 -3.224 1.886 1.00 87.19 197 ASP A O 1
ATOM 1567 N N . ARG A 1 198 ? -23.590 -3.374 2.586 1.00 88.38 198 ARG A N 1
ATOM 1568 C CA . ARG A 1 198 ? -23.852 -1.928 2.515 1.00 88.38 198 ARG A CA 1
ATOM 1569 C C . ARG A 1 198 ? -23.354 -1.154 3.736 1.00 88.38 198 ARG A C 1
ATOM 1571 O O . ARG A 1 198 ? -23.477 0.079 3.722 1.00 88.38 198 ARG A O 1
ATOM 1578 N N . GLN A 1 199 ? -22.854 -1.861 4.744 1.00 92.19 199 GLN A N 1
ATOM 1579 C CA . GLN A 1 199 ? -22.327 -1.360 6.010 1.00 92.19 199 GLN A CA 1
ATOM 1580 C C . GLN A 1 199 ? -20.906 -1.878 6.287 1.00 92.19 199 GLN A C 1
ATOM 1582 O O . GLN A 1 199 ? -20.395 -1.686 7.384 1.00 92.19 199 GLN A O 1
ATOM 1587 N N . GLY A 1 200 ? -20.211 -2.436 5.288 1.00 92.62 200 GLY A N 1
ATOM 1588 C CA . GLY A 1 200 ? -18.873 -3.012 5.474 1.00 92.62 200 GLY A CA 1
ATOM 1589 C C . GLY A 1 200 ? -17.825 -2.025 5.995 1.00 92.62 200 GLY A C 1
ATOM 1590 O O . GLY A 1 200 ? -16.813 -2.440 6.566 1.00 92.62 200 GLY A O 1
ATOM 1591 N N . TYR A 1 201 ? -18.077 -0.719 5.849 1.00 95.00 201 TYR A N 1
ATOM 1592 C CA . TYR A 1 201 ? -17.272 0.342 6.459 1.00 95.00 201 TYR A CA 1
ATOM 1593 C C . TYR A 1 201 ? -17.241 0.284 7.996 1.00 95.00 201 TYR A C 1
ATOM 1595 O O . TYR A 1 2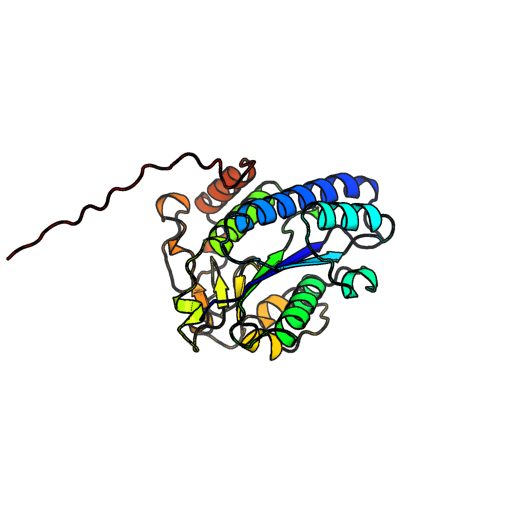01 ? -16.271 0.742 8.585 1.00 95.00 201 TYR A O 1
ATOM 1603 N N . GLU A 1 202 ? -18.249 -0.291 8.661 1.00 95.25 202 GLU A N 1
ATOM 1604 C CA . GLU A 1 202 ? -18.300 -0.400 10.129 1.00 95.25 202 GLU A CA 1
ATOM 1605 C C . GLU A 1 202 ? -17.166 -1.282 10.680 1.00 95.25 202 GLU A C 1
ATOM 1607 O O . GLU A 1 202 ? -16.700 -1.082 11.801 1.00 95.25 202 GLU A O 1
ATOM 1612 N N . GLY A 1 203 ? -16.657 -2.210 9.862 1.00 95.62 203 GLY A N 1
ATOM 1613 C CA . GLY A 1 203 ? -15.483 -3.024 10.176 1.00 95.62 203 GLY A CA 1
ATOM 1614 C C . GLY A 1 203 ? -14.139 -2.359 9.856 1.00 95.62 203 GLY A C 1
ATOM 1615 O O . GLY A 1 203 ? -13.106 -3.037 9.916 1.00 95.62 203 GLY A O 1
ATOM 1616 N N . VAL A 1 204 ? -14.127 -1.079 9.467 1.00 96.81 204 VAL A N 1
ATOM 1617 C CA . VAL A 1 204 ? -12.933 -0.347 9.026 1.00 96.81 204 VAL A CA 1
ATOM 1618 C C . VAL A 1 204 ? -12.767 0.942 9.823 1.00 96.81 204 VAL A C 1
ATOM 1620 O O . VAL A 1 204 ? -13.659 1.780 9.875 1.00 96.81 204 VAL A O 1
ATOM 1623 N N . LEU A 1 205 ? -11.587 1.141 10.401 1.00 96.88 205 LEU A N 1
ATOM 1624 C CA . LEU A 1 205 ? -11.208 2.407 11.019 1.00 96.88 205 LEU A CA 1
ATOM 1625 C C . LEU A 1 205 ? -10.748 3.406 9.933 1.00 96.88 205 LEU A C 1
ATOM 1627 O O . LEU A 1 205 ? -9.707 3.164 9.308 1.00 96.88 205 LEU A O 1
ATOM 1631 N N . PRO A 1 206 ? -11.471 4.517 9.686 1.00 95.88 206 PRO A N 1
ATOM 1632 C CA . PRO A 1 206 ? -10.990 5.573 8.800 1.00 95.88 206 PRO A CA 1
ATOM 1633 C C . PRO A 1 206 ? -9.800 6.302 9.438 1.00 95.88 206 PRO A C 1
ATOM 1635 O O . PRO A 1 206 ? -9.844 6.649 10.614 1.00 95.88 206 PRO A O 1
ATOM 1638 N N . LEU A 1 207 ? -8.752 6.557 8.652 1.00 95.62 207 LEU A N 1
ATOM 1639 C CA . LEU A 1 207 ? -7.532 7.265 9.089 1.00 95.62 207 LEU A CA 1
ATOM 1640 C C . LEU A 1 207 ? -7.438 8.703 8.551 1.00 95.62 207 LEU A C 1
ATOM 1642 O O . LEU A 1 207 ? -6.395 9.349 8.635 1.00 95.62 207 LEU A O 1
ATOM 1646 N N . ILE A 1 208 ? -8.511 9.192 7.936 1.00 91.00 208 ILE A N 1
ATOM 1647 C CA . ILE A 1 208 ? -8.595 10.518 7.310 1.00 91.00 208 ILE A CA 1
ATOM 1648 C C . ILE A 1 208 ? -8.454 11.681 8.293 1.00 91.00 208 ILE A C 1
ATOM 1650 O O . ILE A 1 208 ? -8.005 12.752 7.909 1.00 91.00 208 ILE A O 1
ATOM 1654 N N . ASP A 1 209 ? -8.785 11.472 9.565 1.00 87.00 209 ASP A N 1
ATOM 1655 C CA . ASP A 1 209 ? -8.632 12.459 10.636 1.00 87.00 209 ASP A CA 1
ATOM 1656 C C . ASP A 1 209 ? -7.168 12.890 10.840 1.00 87.00 209 ASP A C 1
ATOM 1658 O O . ASP A 1 209 ? -6.899 13.952 11.401 1.00 87.00 209 ASP A O 1
ATOM 1662 N N . ARG A 1 210 ? -6.215 12.100 10.332 1.00 85.81 210 ARG A N 1
ATOM 1663 C CA . ARG A 1 210 ? -4.780 12.412 10.314 1.00 85.81 210 ARG A CA 1
ATOM 1664 C C . ARG A 1 210 ? -4.360 13.362 9.200 1.00 85.81 210 ARG A C 1
ATOM 1666 O O . ARG A 1 210 ? -3.224 13.831 9.213 1.00 85.81 210 ARG A O 1
ATOM 1673 N N . LEU A 1 211 ? -5.252 13.651 8.258 1.00 84.38 211 LEU A N 1
ATOM 1674 C CA . LEU A 1 211 ? -5.062 14.667 7.236 1.00 84.38 211 LEU A CA 1
ATOM 1675 C C . LEU A 1 211 ? -6.099 15.772 7.456 1.00 84.38 211 LEU A C 1
ATOM 1677 O O . LEU A 1 211 ? -7.275 15.573 7.143 1.00 84.38 211 LEU A O 1
ATOM 1681 N N . PRO A 1 212 ? -5.710 16.937 8.002 1.00 72.31 212 PRO A N 1
ATOM 1682 C CA . PRO A 1 212 ? -6.674 17.982 8.301 1.00 72.31 212 PRO A CA 1
ATOM 1683 C C . PRO A 1 212 ? -7.379 18.436 7.019 1.00 72.31 212 PRO A C 1
ATOM 1685 O O . PRO A 1 212 ? -6.789 18.473 5.940 1.00 72.31 212 PRO A O 1
ATOM 1688 N N . PHE A 1 213 ? -8.652 18.818 7.142 1.00 77.50 213 PHE A N 1
ATOM 1689 C CA . PHE A 1 213 ? -9.468 19.271 6.009 1.00 77.50 213 PHE A CA 1
ATOM 1690 C C . PHE A 1 213 ? -8.787 20.379 5.192 1.00 77.50 213 PHE A C 1
ATOM 1692 O O . PHE A 1 213 ? -8.908 20.403 3.973 1.00 77.50 213 PHE A O 1
ATOM 1699 N N . ALA A 1 214 ? -8.040 21.271 5.850 1.00 78.56 214 ALA A N 1
ATOM 1700 C CA . ALA A 1 214 ? -7.286 22.337 5.191 1.00 78.56 214 ALA A CA 1
ATOM 1701 C C . ALA A 1 214 ? -6.242 21.814 4.186 1.00 78.56 214 ALA A C 1
ATOM 1703 O O . ALA A 1 214 ? -5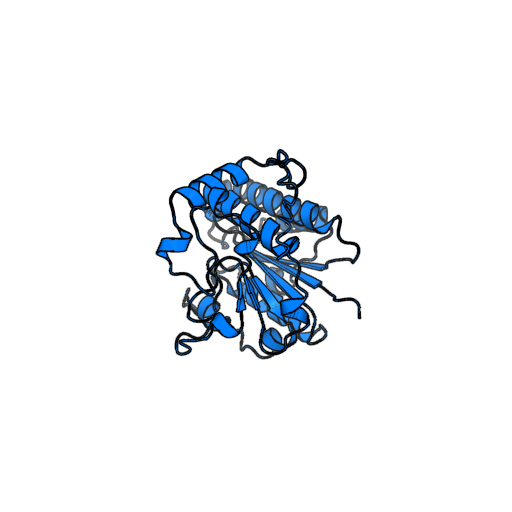.960 22.488 3.198 1.00 78.56 214 ALA A O 1
ATOM 1704 N N . ASP A 1 215 ? -5.715 20.608 4.408 1.00 75.25 215 ASP A N 1
ATOM 1705 C CA . ASP A 1 215 ? -4.713 19.997 3.540 1.00 75.25 215 ASP A CA 1
ATOM 1706 C C . ASP A 1 215 ? -5.350 19.226 2.382 1.00 75.25 215 ASP A C 1
ATOM 1708 O O . ASP A 1 215 ? -4.758 19.147 1.311 1.00 75.25 215 ASP A O 1
ATOM 1712 N N . THR A 1 216 ? -6.531 18.630 2.565 1.00 80.06 216 THR A N 1
ATOM 1713 C CA . THR A 1 216 ? -7.107 17.678 1.592 1.00 80.06 216 THR A CA 1
ATOM 1714 C C . THR A 1 216 ? -8.402 18.138 0.940 1.00 80.06 216 THR A C 1
ATOM 1716 O O . THR A 1 216 ? -8.783 17.590 -0.093 1.00 80.06 216 THR A O 1
ATOM 1719 N N . GLY A 1 217 ? -9.099 19.111 1.530 1.00 84.31 217 GLY A N 1
ATOM 1720 C CA . GLY A 1 217 ? -10.463 19.485 1.159 1.00 84.31 217 GLY A CA 1
ATOM 1721 C C . GLY A 1 217 ? -11.491 18.375 1.410 1.00 84.31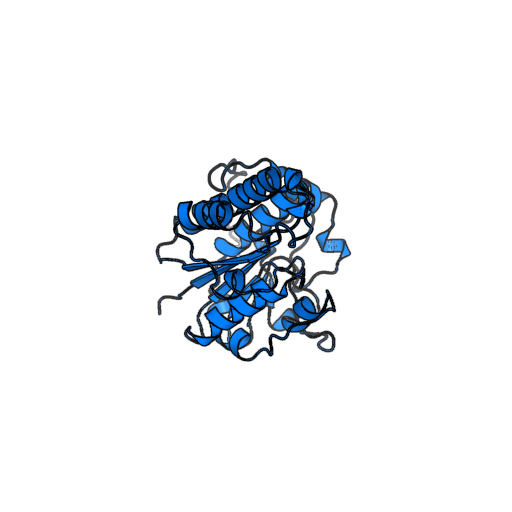 217 GLY A C 1
ATOM 1722 O O . GLY A 1 217 ? -12.598 18.445 0.879 1.00 84.31 217 GLY A O 1
ATOM 1723 N N . ILE A 1 218 ? -11.139 17.335 2.179 1.00 86.69 218 ILE A N 1
ATOM 1724 C CA . ILE A 1 218 ? -11.976 16.154 2.419 1.00 86.69 218 ILE A CA 1
ATOM 1725 C C . ILE A 1 218 ? -12.320 16.078 3.903 1.00 86.69 218 ILE A C 1
ATOM 1727 O O . ILE A 1 218 ? -11.442 15.987 4.759 1.00 86.69 218 ILE A O 1
ATOM 1731 N N . ALA A 1 219 ? -13.614 16.145 4.221 1.00 89.25 219 ALA A N 1
ATOM 1732 C CA . ALA A 1 219 ? -14.080 16.039 5.599 1.00 89.25 219 ALA A CA 1
ATOM 1733 C C . ALA A 1 219 ? -13.947 14.598 6.103 1.00 89.25 219 ALA A C 1
ATOM 1735 O O . ALA A 1 219 ? -14.114 13.646 5.334 1.00 89.25 219 ALA A O 1
ATOM 1736 N N . ALA A 1 220 ? -13.690 14.436 7.402 1.00 91.19 220 ALA A N 1
ATOM 1737 C CA . ALA A 1 220 ? -13.671 13.122 8.026 1.00 91.19 220 ALA A CA 1
ATOM 1738 C C . ALA A 1 220 ? -15.069 12.485 7.989 1.00 91.19 220 ALA A C 1
ATOM 1740 O O . ALA A 1 220 ? -16.049 13.077 8.440 1.00 91.19 220 ALA A O 1
ATOM 1741 N N . GLN A 1 221 ? -15.150 11.281 7.432 1.00 93.06 221 GLN A N 1
ATOM 1742 C CA . GLN A 1 221 ? -16.365 10.499 7.247 1.00 93.06 221 GLN A CA 1
ATOM 1743 C C . GLN A 1 221 ? -16.056 9.016 7.510 1.00 93.06 221 GLN A C 1
ATOM 1745 O O . GLN A 1 221 ? -14.909 8.589 7.356 1.00 93.06 221 GLN A O 1
ATOM 1750 N N . PRO A 1 222 ? -17.065 8.200 7.866 1.00 93.19 222 PRO A N 1
ATOM 1751 C CA . PRO A 1 222 ? -16.879 6.758 8.027 1.00 93.19 222 PRO A CA 1
ATOM 1752 C C . PRO A 1 222 ? -16.505 6.040 6.721 1.00 93.19 222 PRO A C 1
ATOM 1754 O O . PRO A 1 222 ? -15.889 4.979 6.760 1.00 93.19 222 PRO A O 1
ATOM 1757 N N . TRP A 1 223 ? -16.889 6.600 5.569 1.00 95.44 223 TRP A N 1
ATOM 1758 C CA . TRP A 1 223 ? -16.587 6.063 4.244 1.00 95.44 223 TRP A CA 1
ATOM 1759 C C . TRP A 1 223 ? -16.654 7.144 3.158 1.00 95.44 223 TRP A C 1
ATOM 1761 O O . TRP A 1 223 ? -17.210 8.215 3.379 1.00 95.44 223 TRP A O 1
ATOM 1771 N N . TYR A 1 224 ? -16.119 6.821 1.978 1.00 94.75 224 TYR A N 1
ATOM 1772 C CA . TYR A 1 224 ? -15.917 7.730 0.850 1.00 94.75 224 TYR A CA 1
ATOM 1773 C C . TYR A 1 224 ? -16.331 7.115 -0.486 1.00 94.75 224 TYR A C 1
ATOM 1775 O O . TYR A 1 224 ? -16.212 5.901 -0.707 1.00 94.75 224 TYR A O 1
ATOM 1783 N N . ARG A 1 225 ? -16.780 7.970 -1.403 1.00 92.56 225 ARG A N 1
ATOM 1784 C CA . ARG A 1 225 ? -17.033 7.660 -2.814 1.00 92.56 225 ARG A CA 1
ATOM 1785 C C . ARG A 1 225 ? -15.760 7.828 -3.656 1.00 92.56 225 ARG A C 1
ATOM 1787 O O . ARG A 1 225 ? -14.854 8.548 -3.237 1.00 92.56 225 ARG A O 1
ATOM 1794 N N . PRO A 1 226 ? -15.690 7.217 -4.854 1.00 90.12 226 PRO A N 1
ATOM 1795 C CA . PRO A 1 226 ? -14.529 7.355 -5.736 1.00 90.12 226 PRO A CA 1
ATOM 1796 C C . PRO A 1 226 ? -14.175 8.813 -6.062 1.00 90.12 226 PRO A C 1
ATOM 1798 O O . PRO A 1 226 ? -13.004 9.174 -6.133 1.00 90.12 226 PRO A O 1
ATOM 1801 N N . GLU A 1 227 ? -15.178 9.672 -6.251 1.00 91.12 227 GLU A N 1
ATOM 1802 C CA . GLU A 1 227 ? -14.960 11.067 -6.642 1.00 91.12 227 GLU A CA 1
ATOM 1803 C C . GLU A 1 227 ? -14.273 11.856 -5.519 1.00 91.12 227 GLU A C 1
ATOM 1805 O O . GLU A 1 227 ? -13.420 12.704 -5.774 1.00 91.12 227 GLU A O 1
ATOM 1810 N N . GLU A 1 228 ? -14.578 11.521 -4.264 1.00 89.12 228 GLU A N 1
ATOM 1811 C CA . GLU A 1 228 ? -13.979 12.151 -3.086 1.00 89.12 228 GLU A CA 1
ATOM 1812 C C . GLU A 1 228 ? -12.495 11.789 -2.940 1.00 89.12 228 GLU A C 1
ATOM 1814 O O . GLU A 1 228 ? -11.716 12.608 -2.462 1.00 89.12 228 GLU A O 1
ATOM 1819 N N . THR A 1 229 ? -12.060 10.620 -3.427 1.00 88.62 229 THR A N 1
ATOM 1820 C CA . THR A 1 229 ? -10.643 10.209 -3.390 1.00 88.62 229 THR A CA 1
ATOM 1821 C C . THR A 1 229 ? -9.821 10.728 -4.574 1.00 88.62 229 THR A C 1
ATOM 1823 O O . THR A 1 229 ? -8.661 10.349 -4.761 1.00 88.62 229 THR A O 1
ATOM 1826 N N . THR A 1 230 ? -10.406 11.620 -5.378 1.00 89.44 230 THR A N 1
ATOM 1827 C CA . THR A 1 230 ? -9.763 12.255 -6.539 1.00 89.44 230 THR A CA 1
ATOM 1828 C C . THR A 1 230 ? -9.982 13.771 -6.585 1.00 89.44 230 THR A C 1
ATOM 1830 O O . THR A 1 230 ? -9.839 14.386 -7.641 1.00 89.44 230 THR A O 1
ATOM 1833 N N . SER A 1 231 ? -10.297 14.393 -5.441 1.00 88.75 231 SER A N 1
ATOM 1834 C CA . SER A 1 231 ? -10.476 15.846 -5.350 1.00 88.75 231 SER A CA 1
ATOM 1835 C C . SER A 1 231 ? -9.211 16.605 -5.781 1.00 88.75 231 SER A C 1
ATOM 1837 O O . SER A 1 231 ? -8.086 16.145 -5.571 1.00 88.75 231 SER A O 1
ATOM 1839 N N . ALA A 1 232 ? -9.380 17.798 -6.361 1.00 91.00 232 ALA A N 1
ATOM 1840 C CA . ALA A 1 232 ? -8.254 18.621 -6.814 1.00 91.00 232 ALA A CA 1
ATOM 1841 C C . ALA A 1 232 ? -7.261 18.927 -5.677 1.00 91.00 232 ALA A C 1
ATOM 1843 O O . ALA A 1 232 ? -6.049 18.845 -5.870 1.00 91.00 232 ALA A O 1
ATOM 1844 N N . THR A 1 233 ? -7.770 19.201 -4.474 1.00 90.00 233 THR A N 1
ATOM 1845 C CA . THR A 1 233 ? -6.953 19.476 -3.287 1.00 90.00 233 THR A CA 1
ATOM 1846 C C . THR A 1 233 ? -6.170 18.243 -2.824 1.00 90.00 233 THR A C 1
ATOM 1848 O O . THR A 1 233 ? -4.987 18.351 -2.507 1.00 90.00 233 THR A O 1
ATOM 1851 N N . LEU A 1 234 ? -6.767 17.045 -2.852 1.00 90.38 234 LEU A N 1
ATOM 1852 C CA . LEU A 1 234 ? -6.040 15.807 -2.556 1.00 90.38 234 LEU A CA 1
ATOM 1853 C C . LEU A 1 234 ? -4.946 15.531 -3.597 1.00 90.38 234 LEU A C 1
ATOM 1855 O O . LEU A 1 234 ? -3.850 15.096 -3.239 1.00 90.38 234 LEU A O 1
ATOM 1859 N N . VAL A 1 235 ? -5.225 15.794 -4.876 1.00 91.19 235 VAL A N 1
ATOM 1860 C CA . VAL A 1 235 ? -4.236 15.665 -5.955 1.00 91.19 235 VAL A CA 1
ATOM 1861 C C . VAL A 1 235 ? -3.057 16.608 -5.719 1.00 91.19 235 VAL A C 1
ATOM 1863 O O . VAL A 1 235 ? -1.910 16.168 -5.794 1.00 91.19 235 VAL A O 1
ATOM 1866 N N . GLU A 1 236 ? -3.313 17.870 -5.371 1.00 92.19 236 GLU A N 1
ATOM 1867 C CA . GLU A 1 236 ? -2.266 18.834 -5.021 1.00 92.19 236 GLU A CA 1
ATOM 1868 C C . GLU A 1 236 ? -1.419 18.341 -3.840 1.00 92.19 236 GLU A C 1
ATOM 1870 O O . GLU A 1 236 ? -0.188 18.340 -3.908 1.00 92.19 236 GLU A O 1
ATOM 1875 N N . THR A 1 237 ? -2.065 17.827 -2.791 1.00 91.62 237 THR A N 1
ATOM 1876 C CA . THR A 1 237 ? -1.378 17.220 -1.646 1.00 91.62 237 THR A CA 1
ATOM 1877 C C . THR A 1 237 ? -0.498 16.057 -2.068 1.00 91.62 237 THR A C 1
ATOM 1879 O O . THR A 1 237 ? 0.670 16.020 -1.690 1.00 91.62 237 THR A O 1
ATOM 1882 N N . CYS A 1 238 ? -0.984 15.153 -2.921 1.00 92.06 238 CYS A N 1
ATOM 1883 C CA . CYS A 1 238 ? -0.150 14.082 -3.461 1.00 92.06 238 CYS A CA 1
ATOM 1884 C C . CYS A 1 238 ? 1.083 14.650 -4.182 1.00 92.06 238 CYS A C 1
ATOM 1886 O O . CYS A 1 238 ? 2.196 14.197 -3.928 1.00 92.06 238 CYS A O 1
ATOM 1888 N N . TYR A 1 239 ? 0.943 15.683 -5.015 1.00 93.06 239 TYR A N 1
ATOM 1889 C CA . TYR A 1 239 ? 2.100 16.303 -5.674 1.00 93.06 239 TYR A CA 1
ATOM 1890 C C . TYR A 1 239 ? 3.092 16.942 -4.695 1.00 93.06 239 TYR A C 1
ATOM 1892 O O . TYR A 1 239 ? 4.300 16.824 -4.908 1.00 93.06 239 TYR A O 1
ATOM 1900 N N . ARG A 1 240 ? 2.630 17.534 -3.585 1.00 91.69 240 ARG A N 1
ATOM 1901 C CA . ARG A 1 240 ? 3.535 18.003 -2.520 1.00 91.69 240 ARG A CA 1
ATOM 1902 C C . ARG A 1 240 ? 4.337 16.845 -1.921 1.00 91.69 240 ARG A C 1
ATOM 1904 O O . ARG A 1 240 ? 5.554 16.952 -1.794 1.00 91.69 240 ARG A O 1
ATOM 1911 N N . TYR A 1 241 ? 3.693 15.710 -1.643 1.00 92.94 241 TYR A N 1
ATOM 1912 C CA . TYR A 1 241 ? 4.372 14.504 -1.145 1.00 92.94 241 TYR A CA 1
ATOM 1913 C C . TYR A 1 241 ? 5.338 13.899 -2.166 1.00 92.94 241 TYR A C 1
ATOM 1915 O O . TYR A 1 241 ? 6.390 13.377 -1.794 1.00 92.94 241 TYR A O 1
ATOM 1923 N N . ALA A 1 242 ? 5.025 13.994 -3.459 1.00 92.31 242 ALA A N 1
ATOM 1924 C CA . ALA A 1 242 ? 5.905 13.531 -4.529 1.00 92.31 242 ALA A CA 1
ATOM 1925 C C . ALA A 1 242 ? 7.252 14.279 -4.542 1.00 92.31 242 ALA A C 1
ATOM 1927 O O . ALA A 1 242 ? 8.270 13.700 -4.918 1.00 92.31 242 ALA A O 1
ATOM 1928 N N . GLY A 1 243 ? 7.282 15.534 -4.081 1.00 90.88 243 GLY A N 1
ATOM 1929 C CA . GLY A 1 243 ? 8.512 16.316 -3.928 1.00 90.88 243 GLY A CA 1
ATOM 1930 C C . GLY A 1 243 ? 9.333 15.992 -2.672 1.00 90.88 243 GLY A C 1
ATOM 1931 O O . GLY A 1 243 ? 10.503 16.370 -2.604 1.00 90.88 243 GLY A O 1
ATOM 1932 N N . LEU A 1 244 ? 8.761 15.297 -1.679 1.00 90.38 244 LEU A N 1
ATOM 1933 C CA . LEU A 1 244 ? 9.444 15.013 -0.412 1.00 90.38 244 LEU A CA 1
ATOM 1934 C C . LEU A 1 244 ? 10.525 13.950 -0.582 1.00 90.38 244 LEU A C 1
ATOM 1936 O O . LEU A 1 244 ? 10.252 12.837 -1.011 1.00 90.38 244 LEU A O 1
ATOM 1940 N N . GLN A 1 245 ? 11.747 14.251 -0.156 1.00 87.06 245 GLN A N 1
ATOM 1941 C CA . GLN A 1 245 ? 12.820 13.259 -0.173 1.00 87.06 245 GLN A CA 1
ATOM 1942 C C . GLN A 1 245 ? 12.779 12.342 1.052 1.00 87.06 245 GLN A C 1
ATOM 1944 O O . GLN A 1 245 ? 13.221 11.207 0.949 1.00 87.06 245 GLN A O 1
ATOM 1949 N N . SER A 1 246 ? 12.231 12.780 2.186 1.00 83.62 246 SER A N 1
ATOM 1950 C CA . SER A 1 246 ? 12.147 11.996 3.426 1.00 83.62 246 SER A CA 1
ATOM 1951 C C . SER A 1 246 ? 10.890 12.370 4.225 1.00 83.62 246 SER A C 1
ATOM 1953 O O . SER A 1 246 ? 10.491 13.541 4.180 1.00 83.62 246 SER A O 1
ATOM 1955 N N . PRO A 1 247 ? 10.275 11.448 4.997 1.00 80.00 247 PRO A N 1
ATOM 1956 C CA . PRO A 1 247 ? 9.167 11.798 5.886 1.00 80.00 247 PRO A CA 1
ATOM 1957 C C . PRO A 1 247 ? 9.612 12.745 7.013 1.00 80.00 247 PRO A C 1
ATOM 1959 O O . PRO A 1 247 ? 8.809 13.517 7.525 1.00 80.00 247 PRO A O 1
ATOM 1962 N N . VAL A 1 248 ? 10.907 12.758 7.361 1.00 70.38 248 VAL A N 1
ATOM 1963 C CA . VAL A 1 248 ? 11.466 13.610 8.429 1.00 70.38 248 VAL A CA 1
ATOM 1964 C C . VAL A 1 248 ? 11.549 15.084 8.011 1.00 70.38 248 VAL A C 1
ATOM 1966 O O . VAL A 1 248 ? 11.560 15.972 8.856 1.00 70.38 248 VAL A O 1
ATOM 1969 N N . THR A 1 249 ? 11.577 15.372 6.708 1.00 58.53 249 THR A N 1
ATOM 1970 C CA . THR A 1 249 ? 11.755 16.734 6.176 1.00 58.53 249 THR A CA 1
ATOM 1971 C C . THR A 1 249 ? 10.458 17.529 6.023 1.00 58.53 249 THR A C 1
ATOM 1973 O O . THR A 1 249 ? 10.456 18.534 5.311 1.00 58.53 249 THR A O 1
ATOM 1976 N N . ARG A 1 250 ? 9.345 17.126 6.659 1.00 56.00 250 ARG A N 1
ATOM 1977 C CA . ARG A 1 250 ? 8.145 17.974 6.650 1.00 56.00 250 ARG A CA 1
ATOM 1978 C C . ARG A 1 250 ? 8.499 19.334 7.259 1.00 56.00 250 ARG A C 1
ATOM 1980 O O . ARG A 1 250 ? 8.968 19.375 8.398 1.00 56.00 250 ARG A O 1
ATOM 1987 N N . PRO A 1 251 ? 8.243 20.450 6.555 1.00 46.56 251 PRO A N 1
ATOM 1988 C CA . PRO A 1 251 ? 8.149 21.730 7.227 1.00 46.56 251 PRO A CA 1
ATOM 1989 C C . PRO A 1 251 ? 7.096 21.554 8.316 1.00 46.56 251 PRO A C 1
ATOM 1991 O O . PRO A 1 251 ? 6.001 21.056 8.041 1.00 46.56 251 PRO A O 1
ATOM 1994 N N . SER A 1 252 ? 7.431 21.904 9.550 1.00 44.97 252 SER A N 1
ATOM 1995 C CA . SER A 1 252 ? 6.441 22.025 10.606 1.00 44.97 252 SER A CA 1
ATOM 1996 C C . SER A 1 252 ? 5.368 23.001 10.121 1.00 44.97 252 SER A C 1
ATOM 1998 O O . SER A 1 252 ? 5.570 24.214 10.104 1.00 44.97 252 SER A O 1
ATOM 2000 N N . GLY A 1 253 ? 4.222 22.466 9.691 1.00 45.56 253 GLY A N 1
ATOM 2001 C CA . GLY A 1 253 ? 2.992 23.243 9.628 1.00 45.56 253 GLY A CA 1
ATOM 2002 C C . GLY A 1 253 ? 2.741 23.841 11.015 1.00 45.56 253 GLY A C 1
ATOM 2003 O O . GLY A 1 253 ? 3.190 23.258 12.010 1.00 45.56 253 GLY A O 1
ATOM 2004 N N . PRO A 1 254 ? 2.106 25.022 11.106 1.00 37.75 254 PRO A N 1
ATOM 2005 C CA . PRO A 1 254 ? 1.997 25.751 12.361 1.00 37.75 254 PRO A CA 1
ATOM 2006 C C . PRO A 1 254 ? 1.449 24.827 13.446 1.00 37.75 254 PRO A C 1
ATOM 2008 O O . PRO A 1 254 ? 0.363 24.266 13.313 1.00 37.75 254 PRO A O 1
ATOM 2011 N N . ALA A 1 255 ? 2.233 24.648 14.510 1.00 39.56 255 ALA A N 1
ATOM 2012 C CA . ALA A 1 255 ? 1.810 23.925 15.692 1.00 39.56 255 ALA A CA 1
ATOM 2013 C C . ALA A 1 255 ? 0.548 24.611 16.226 1.00 39.56 255 ALA A C 1
ATOM 2015 O O . ALA A 1 255 ? 0.614 25.702 16.795 1.00 39.56 255 ALA A O 1
ATOM 2016 N N . HIS A 1 256 ? -0.619 24.014 16.001 1.00 44.62 256 HIS A N 1
ATOM 2017 C CA . HIS A 1 256 ? -1.850 24.505 16.595 1.00 44.62 256 HIS A CA 1
ATOM 2018 C C . HIS A 1 256 ? -1.845 24.121 18.069 1.00 44.62 256 HIS A C 1
ATOM 2020 O O . HIS A 1 256 ? -2.248 23.029 18.464 1.00 44.62 256 HIS A O 1
ATOM 2026 N N . GLY A 1 257 ? -1.321 25.049 18.873 1.00 34.28 257 GLY A N 1
ATOM 2027 C CA . GLY A 1 257 ? -1.484 25.061 20.314 1.00 34.28 257 GLY A CA 1
ATOM 2028 C C . GLY A 1 257 ? -2.959 24.908 20.662 1.00 34.28 257 GLY A C 1
ATOM 2029 O O . GLY A 1 257 ? -3.818 25.616 20.132 1.00 34.28 257 GLY A O 1
ATOM 2030 N N . GLY A 1 258 ? -3.236 23.946 21.537 1.00 35.88 258 GLY A N 1
ATOM 2031 C CA . GLY A 1 258 ? -4.561 23.711 22.078 1.00 35.88 258 GLY A CA 1
ATOM 2032 C C . GLY A 1 258 ? -5.105 24.978 22.727 1.00 35.88 258 GLY A C 1
ATOM 2033 O O . GLY A 1 258 ? -4.568 25.465 23.718 1.00 35.88 258 GLY A O 1
ATOM 2034 N N . SER A 1 259 ? -6.199 25.491 22.176 1.00 34.84 259 SER A N 1
ATOM 2035 C CA . SER A 1 259 ? -7.100 26.378 22.896 1.00 34.84 259 SER A CA 1
ATOM 2036 C C . SER A 1 259 ? -8.067 25.497 23.684 1.00 34.84 259 SER A C 1
ATOM 2038 O O . SER A 1 259 ? -9.098 25.059 23.174 1.00 34.84 259 SER A O 1
ATOM 2040 N N . THR A 1 260 ? -7.720 25.189 24.933 1.00 39.19 260 THR A N 1
ATOM 2041 C CA . THR A 1 260 ? -8.713 24.775 25.927 1.00 39.19 260 THR A CA 1
ATOM 2042 C C . THR A 1 260 ? -9.447 26.030 26.379 1.00 39.19 260 THR A C 1
ATOM 2044 O O . THR A 1 260 ? -9.023 26.719 27.307 1.00 39.19 260 THR A O 1
ATOM 2047 N N . GLY A 1 261 ? -10.532 26.354 25.680 1.00 33.41 261 GLY A N 1
ATOM 2048 C CA . GLY A 1 261 ? -11.486 27.358 26.122 1.00 33.41 261 GLY A CA 1
ATOM 2049 C C . GLY A 1 261 ? -12.202 26.873 27.379 1.00 33.41 261 GLY A C 1
ATOM 2050 O O . GLY A 1 261 ? -12.985 25.928 27.335 1.00 33.41 261 GLY A O 1
ATOM 2051 N N . SER A 1 262 ? -11.920 27.532 28.499 1.00 41.34 262 SER A N 1
ATOM 2052 C CA . SER A 1 262 ? -12.735 27.490 29.705 1.00 41.34 262 SER A CA 1
ATOM 2053 C C . SER A 1 262 ? -14.156 27.966 29.398 1.00 41.34 262 SER A C 1
ATOM 2055 O O . SER A 1 262 ? -14.330 29.064 28.869 1.00 41.34 262 SER A O 1
ATOM 2057 N N . ALA A 1 263 ? -15.163 27.211 29.819 1.00 37.72 263 ALA A N 1
ATOM 2058 C CA . ALA A 1 263 ? -16.496 27.749 30.039 1.00 37.72 263 ALA A CA 1
ATOM 2059 C C . ALA A 1 263 ? -16.999 27.240 31.388 1.00 37.72 263 ALA A C 1
ATOM 2061 O O . ALA A 1 263 ? -17.530 26.142 31.516 1.00 37.72 263 ALA A O 1
ATOM 2062 N N . SER A 1 264 ? -16.763 28.056 32.408 1.00 46.09 264 SER A N 1
ATOM 2063 C CA . SER A 1 264 ? -17.548 28.082 33.628 1.00 46.09 264 SER A CA 1
ATOM 2064 C C . SER A 1 264 ? -18.834 28.867 33.367 1.00 46.09 264 SER A C 1
ATOM 2066 O O . SER A 1 264 ? -18.779 30.027 32.953 1.00 46.09 264 SER A O 1
ATOM 2068 N N . ARG A 1 265 ? -19.975 28.231 33.628 1.00 51.44 265 ARG A N 1
ATOM 2069 C CA . ARG A 1 265 ? -21.112 28.741 34.408 1.00 51.44 265 ARG A CA 1
ATOM 2070 C C . ARG A 1 265 ? -22.068 27.593 34.694 1.00 51.44 265 ARG A C 1
ATOM 2072 O O . ARG A 1 265 ? -22.353 26.834 33.746 1.00 51.44 265 ARG A O 1
#

pLDDT: mean 89.77, std 13.75, range [33.41, 98.69]

Sequence (265 aa):
MRQSRSVVYFAFLGDEDADPAAMPARLGFMGEQLRWIAELIRPSAEPIEVVVAYVAPRAWDAEVHHAIASHGFSIDPASIESDRRNRFEYPGFRAMKAVAERSSPDHLIYYCHSKGISQLSPGKMGLFRLHTEVGLTADLALLTGNPAITRAGLFPSRRGWCWHNFFWIKAGYMARLPVEESDDRYHFEALIGDHGDRQGYEGVLPLIDRLPFADTGIAAQPWYRPEETTSATLVETCYRYAGLQSPVTRPSGPAHGGSTGSASR